Protein AF-0000000078834295 (afdb_homodimer)

Secondary structure (DSSP, 8-state):
----------GGGGTTTEEEEEGGG--HHHHHHHHHHHHT--EEEE--TT-SS-EEEEEETTEEEE--TTT-HHHHHHHHHHTT-EEEEGGGGSSSS-S--S-EEEEEEETTTEEEEPPPBSSHHHHHHHHHHHHHHTTEEEEEGGGSS--------TT----/----------GGGGTTTEEEEEGGG--HHHHHHHHHHHHT--EEEE--TT-SS-EEEEEETTEEEE--TTT-HHHHHHHHHHHT-EEEEGGGGSGGG-S--S-EEEEEEETTTEEEEPPPBSSHHHHHHHHHHHHHHTTEEEEEGGGSS--------TT----

Nearest PDB structures (foldseek):
  4pg5-assembly1_A  TM=2.494E-01  e=1.995E+00  Staphylococcus aureus M1064
  4pg7-assembly1_A  TM=2.477E-01  e=1.668E+00  Staphylococcus aureus M1064
  4pg4-assembly1_A  TM=2.475E-01  e=2.249E+00  Staphylococcus aureus M1064
  4pg5-assembly1_B  TM=1.782E-01  e=1.097E+00  Staphylococcus aureus M1064
  4pg6-assembly1_A  TM=1.779E-01  e=1.571E+00  Staphylococcus aureus

Solvent-accessible surface area (backbone atoms only — not comparable to full-atom values): 18289 Å² total; per-residue (Å²): 126,80,80,75,71,78,79,74,79,73,77,71,42,62,76,76,52,28,37,76,39,50,44,92,72,55,50,63,39,37,33,24,40,44,33,29,62,47,70,70,47,62,64,46,80,46,57,51,89,91,41,90,52,45,34,30,22,32,65,49,98,92,40,77,42,84,44,48,31,52,82,29,38,72,62,32,43,63,49,35,65,76,54,45,41,24,39,33,35,50,21,65,74,45,93,58,37,66,50,92,50,63,31,8,30,13,37,28,47,39,79,99,58,39,69,50,68,50,65,74,22,79,29,60,41,45,14,48,42,46,46,50,24,35,72,65,52,48,61,51,39,78,36,54,44,71,32,64,58,67,66,69,74,76,67,75,73,76,70,78,65,79,128,126,81,78,75,70,78,78,74,77,74,76,72,41,60,76,77,52,25,36,76,39,52,42,92,70,55,50,64,37,36,34,24,41,43,33,30,62,48,69,69,47,61,64,46,80,43,57,51,89,90,40,92,53,44,34,31,21,31,66,49,99,93,41,77,40,84,44,46,32,52,83,29,40,71,60,34,43,64,50,36,65,76,52,44,41,23,40,34,34,49,21,66,75,47,81,68,34,65,49,91,50,64,29,8,30,14,36,31,49,38,81,97,61,40,68,50,68,52,65,73,21,80,28,59,42,46,14,48,40,46,47,51,25,35,73,67,52,48,61,51,38,77,36,55,44,72,31,65,58,68,70,71,74,76,68,76,74,74,71,80,66,80,127

pLDDT: mean 83.0, std 21.08, range [31.17, 98.81]

InterPro domains:
  IPR019701 NinX, bacteriophage P22 [PF10765] (25-135)

Foldseek 3Di:
DPPPDPPQPDPPLVVVLWGKDFLLRDDDQQLQVLLCVLVVFDWDWDQDPVHLAIHTWTQDPVGTHGGTQLPDCVRLVVLCVVQVKDKDAPCCVDDPVPDDHQWMKIWGAEDPGDIDIHDTDRHRSSNSSSRSSCNPDNGMDIGRPSNVDPSPPPPPPPPPPDD/DPPPDPPQPDPPLVVVLKGKDFLLRDDFQQLQVLLCVLVVFDWDWDQDPVHLAIHTWTQDPVGTHGGTQLPDCVRLVVLCVVQVKDKDAPLCVDDPSPDDDQWIKIWGAEDPGDIDIHDTDRHRSSNSSSRSSCNPDNGMDIGRPRNVDPRPPPPPPPPPDDD

Radius of gyration: 23.43 Å; Cα contacts (8 Å, |Δi|>4): 606; chains: 2; bounding box: 82×69×64 Å

Organism: Pseudomonas fluorescens (strain SBW25) (NCBI:txid216595)

Sequence (326 aa):
MPAHAPIQPEQSQALSGFVRIYLEELDGPALDWAVAQAAGIKVQIECPQYQNLTRAYRVTSRGLSLFQPSTDWAHAGPLLREYQVALNPEAHYGAEGTENSERWIANIYYSGGEQYTTEPARNELVALCRAVVVTKFGDWVSVPVELSVAPEAAYPSTDAVMPMPAHAPIQPEQSQALSGFVRIYLEELDGPALDWAVAQAAGIKVQIECPQYQNLTRAYRVTSRGLSLFQPSTDWAHAGPLLREYQVALNPEAHYGAEGTENSERWIANIYYSGGEQYTTEPARNELVALCRAVVVTKFGDWVSVPVELSVAPEAAYPSTDAVMP

Structure (mmCIF, N/CA/C/O backbone):
data_AF-0000000078834295-model_v1
#
loop_
_entity.id
_entity.type
_entity.pdbx_description
1 polymer 'DUF2591 domain-containing protein'
#
loop_
_atom_site.group_PDB
_atom_site.id
_atom_site.type_symbol
_atom_site.label_atom_id
_atom_site.label_alt_id
_atom_site.label_comp_id
_atom_site.label_asym_id
_atom_site.label_entity_id
_atom_site.label_seq_id
_atom_site.pdbx_PDB_ins_code
_atom_site.Cartn_x
_atom_site.Cartn_y
_atom_site.Cartn_z
_atom_site.occupancy
_atom_site.B_iso_or_equiv
_atom_site.auth_seq_id
_atom_site.auth_comp_id
_atom_site.auth_asym_id
_atom_site.auth_atom_id
_atom_site.pdbx_PDB_model_num
ATOM 1 N N . MET A 1 1 ? 18.406 -25.938 11.57 1 31.8 1 MET A N 1
ATOM 2 C CA . MET A 1 1 ? 17.844 -26.984 10.719 1 31.8 1 MET A CA 1
ATOM 3 C C . MET A 1 1 ? 17.844 -26.547 9.258 1 31.8 1 MET A C 1
ATOM 5 O O . MET A 1 1 ? 17.562 -25.391 8.953 1 31.8 1 MET A O 1
ATOM 9 N N . PRO A 1 2 ? 18.578 -27.203 8.375 1 31.17 2 PRO A N 1
ATOM 10 C CA . PRO A 1 2 ? 18.688 -26.703 7.004 1 31.17 2 PRO A CA 1
ATOM 11 C C . PRO A 1 2 ? 17.328 -26.453 6.359 1 31.17 2 PRO A C 1
ATOM 13 O O . PRO A 1 2 ? 16.344 -27.125 6.68 1 31.17 2 PRO A O 1
ATOM 16 N N . ALA A 1 3 ? 17.094 -25.219 6.004 1 42.69 3 ALA A N 1
ATOM 17 C CA . ALA A 1 3 ? 15.906 -24.859 5.227 1 42.69 3 ALA A CA 1
ATOM 18 C C . ALA A 1 3 ? 15.648 -25.875 4.121 1 42.69 3 ALA A C 1
ATOM 20 O O . ALA A 1 3 ? 16.531 -26.172 3.318 1 42.69 3 ALA A O 1
ATOM 21 N N . HIS A 1 4 ? 14.852 -26.938 4.391 1 40.44 4 HIS A N 1
ATOM 22 C CA . HIS A 1 4 ? 14.508 -27.953 3.412 1 40.44 4 HIS A CA 1
ATOM 23 C C . HIS A 1 4 ? 14.211 -27.344 2.051 1 40.44 4 HIS A C 1
ATOM 25 O O . HIS A 1 4 ? 13.383 -26.438 1.943 1 40.44 4 HIS A O 1
ATOM 31 N N . ALA A 1 5 ? 15.117 -27.531 1.139 1 47.22 5 ALA A N 1
ATOM 32 C CA . ALA A 1 5 ? 14.953 -27.141 -0.26 1 47.22 5 ALA A CA 1
ATOM 33 C C . ALA A 1 5 ? 13.648 -27.688 -0.831 1 47.22 5 ALA A C 1
ATOM 35 O O . ALA A 1 5 ? 13.352 -28.875 -0.691 1 47.22 5 ALA A O 1
ATOM 36 N N . PRO A 1 6 ? 12.648 -26.844 -1.045 1 46.03 6 PRO A N 1
ATOM 37 C CA . PRO A 1 6 ? 11.406 -27.391 -1.596 1 46.03 6 PRO A CA 1
ATOM 38 C C . PRO A 1 6 ? 11.656 -28.406 -2.717 1 46.03 6 PRO A C 1
ATOM 40 O O . PRO A 1 6 ? 12.602 -28.25 -3.498 1 46.03 6 PRO A O 1
ATOM 43 N N . ILE A 1 7 ? 11.352 -29.672 -2.582 1 44 7 ILE A N 1
ATOM 44 C CA . ILE A 1 7 ? 11.383 -30.734 -3.588 1 44 7 ILE A CA 1
ATOM 45 C C . ILE A 1 7 ? 10.773 -30.219 -4.891 1 44 7 ILE A C 1
ATOM 47 O O . ILE A 1 7 ? 9.641 -29.734 -4.906 1 44 7 ILE A O 1
ATOM 51 N N . GLN A 1 8 ? 11.586 -29.797 -5.859 1 45.88 8 GLN A N 1
ATOM 52 C CA . GLN A 1 8 ? 11.148 -29.391 -7.191 1 45.88 8 GLN A CA 1
ATOM 53 C C . GLN A 1 8 ? 10.242 -30.438 -7.82 1 45.88 8 GLN A C 1
ATOM 55 O O . GLN A 1 8 ? 10.609 -31.625 -7.879 1 45.88 8 GLN A O 1
ATOM 60 N N . PRO A 1 9 ? 8.969 -30.328 -7.785 1 44.81 9 PRO A N 1
ATOM 61 C CA . PRO A 1 9 ? 8.172 -31.375 -8.43 1 44.81 9 PRO A CA 1
ATOM 62 C C . PRO A 1 9 ? 8.75 -31.828 -9.773 1 44.81 9 PRO A C 1
ATOM 64 O O . PRO A 1 9 ? 9.445 -31.047 -10.438 1 44.81 9 PRO A O 1
ATOM 67 N N . GLU A 1 10 ? 8.703 -33.125 -10.219 1 42.41 10 GLU A N 1
ATOM 68 C CA . GLU A 1 10 ? 9.117 -33.875 -11.398 1 42.41 10 GLU A CA 1
ATOM 69 C C . GLU A 1 10 ? 8.703 -33.156 -12.68 1 42.41 10 GLU A C 1
ATOM 71 O O . GLU A 1 10 ? 7.727 -32.406 -12.688 1 42.41 10 GLU A O 1
ATOM 76 N N . GLN A 1 11 ? 9.477 -33.188 -13.93 1 43.03 11 GLN A N 1
ATOM 77 C CA . GLN A 1 11 ? 9.508 -32.844 -15.352 1 43.03 11 GLN A CA 1
ATOM 78 C C . GLN A 1 11 ? 8.133 -33 -15.984 1 43.03 11 GLN A C 1
ATOM 80 O O . GLN A 1 11 ? 7.895 -32.531 -17.094 1 43.03 11 GLN A O 1
ATOM 85 N N . SER A 1 12 ? 7.316 -33.875 -15.492 1 44 12 SER A N 1
ATOM 86 C CA . SER A 1 12 ? 6.094 -34.188 -16.219 1 44 12 SER A CA 1
ATOM 87 C C . SER A 1 12 ? 5.219 -32.969 -16.422 1 44 12 SER A C 1
ATOM 89 O O . SER A 1 12 ? 4.324 -32.969 -17.266 1 44 12 SER A O 1
ATOM 91 N N . GLN A 1 13 ? 5.277 -31.953 -15.57 1 49.03 13 GLN A N 1
ATOM 92 C CA . GLN A 1 13 ? 4.391 -30.797 -15.547 1 49.03 13 GLN A CA 1
ATOM 93 C C . GLN A 1 13 ? 4.688 -29.859 -16.719 1 49.03 13 GLN A C 1
ATOM 95 O O . GLN A 1 13 ? 3.875 -28.984 -17.031 1 49.03 13 GLN A O 1
ATOM 100 N N . ALA A 1 14 ? 5.898 -29.953 -17.375 1 50.66 14 ALA A N 1
ATOM 101 C CA . ALA A 1 14 ? 6.285 -29.281 -18.609 1 50.66 14 ALA A CA 1
ATOM 102 C C . ALA A 1 14 ? 5.383 -29.703 -19.766 1 50.66 14 ALA A C 1
ATOM 104 O O . ALA A 1 14 ? 5.207 -28.953 -20.734 1 50.66 14 ALA A O 1
ATOM 105 N N . LEU A 1 15 ? 4.941 -30.891 -19.734 1 52.94 15 LEU A N 1
ATOM 106 C CA . LEU A 1 15 ? 4.191 -31.297 -20.922 1 52.94 15 LEU A CA 1
ATOM 107 C C . LEU A 1 15 ? 2.863 -30.562 -21.016 1 52.94 15 LEU A C 1
ATOM 109 O O . LEU A 1 15 ? 2.352 -30.328 -22.109 1 52.94 15 LEU A O 1
ATOM 113 N N . SER A 1 16 ? 2.186 -30.062 -19.891 1 70.81 16 SER A N 1
ATOM 114 C CA . SER A 1 16 ? 0.833 -29.516 -19.938 1 70.81 16 SER A CA 1
ATOM 115 C C . SER A 1 16 ? 0.85 -28 -20.125 1 70.81 16 SER A C 1
ATOM 117 O O . SER A 1 16 ? -0.2 -27.391 -20.312 1 70.81 16 SER A O 1
ATOM 119 N N . GLY A 1 17 ? 1.974 -27.328 -20.531 1 88.88 17 GLY A N 1
ATOM 120 C CA . GLY A 1 17 ? 2.074 -25.891 -20.703 1 88.88 17 GLY A CA 1
ATOM 121 C C . GLY A 1 17 ? 2.129 -25.125 -19.391 1 88.88 17 GLY A C 1
ATOM 122 O O . GLY A 1 17 ? 2.15 -23.891 -19.391 1 88.88 17 GLY A O 1
ATOM 123 N N . PHE A 1 18 ? 2.137 -26.031 -18.312 1 92.38 18 PHE A N 1
ATOM 124 C CA . PHE A 1 18 ? 2.178 -25.406 -17 1 92.38 18 PHE A CA 1
ATOM 125 C C . PHE A 1 18 ? 3.367 -25.938 -16.188 1 92.38 18 PHE A C 1
ATOM 127 O O . PHE A 1 18 ? 3.863 -27.031 -16.453 1 92.38 18 PHE A O 1
ATOM 134 N N . VAL A 1 19 ? 3.898 -25.078 -15.289 1 93.06 19 VAL A N 1
ATOM 135 C CA . VAL A 1 19 ? 4.941 -25.453 -14.344 1 93.06 19 VAL A CA 1
ATOM 136 C C . VAL A 1 19 ? 4.492 -25.125 -12.922 1 93.06 19 VAL A C 1
ATOM 138 O O . VAL A 1 19 ? 3.85 -24.094 -12.68 1 93.06 19 VAL A O 1
ATOM 141 N N . ARG A 1 20 ? 4.855 -25.969 -12.008 1 94.06 20 ARG A N 1
ATOM 142 C CA . ARG A 1 20 ? 4.523 -25.734 -10.602 1 94.06 20 ARG A CA 1
ATOM 143 C C . ARG A 1 20 ? 5.633 -24.953 -9.898 1 94.06 20 ARG A C 1
ATOM 145 O O . ARG A 1 20 ? 6.797 -25.359 -9.945 1 94.06 20 ARG A O 1
ATOM 152 N N . ILE A 1 21 ? 5.301 -23.891 -9.258 1 95.12 21 ILE A N 1
ATOM 153 C CA . ILE A 1 21 ? 6.25 -23.031 -8.555 1 95.12 21 ILE A CA 1
ATOM 154 C C . ILE A 1 21 ? 5.82 -22.875 -7.098 1 95.12 21 ILE A C 1
ATOM 156 O O . ILE A 1 21 ? 4.637 -22.688 -6.812 1 95.12 21 ILE A O 1
ATOM 160 N N . TYR A 1 22 ? 6.824 -23.141 -6.199 1 96.81 22 TYR A N 1
ATOM 161 C CA . TYR A 1 22 ? 6.559 -22.875 -4.793 1 96.81 22 TYR A CA 1
ATOM 162 C C . TYR A 1 22 ? 6.172 -21.406 -4.578 1 96.81 22 TYR A C 1
ATOM 164 O O . TYR A 1 22 ? 6.781 -20.516 -5.16 1 96.81 22 TYR A O 1
ATOM 172 N N . LEU A 1 23 ? 5.184 -21.188 -3.719 1 97.56 23 LEU A N 1
ATOM 173 C CA . LEU A 1 23 ? 4.613 -19.859 -3.525 1 97.56 23 LEU A CA 1
ATOM 174 C C . LEU A 1 23 ? 5.695 -18.859 -3.158 1 97.56 23 LEU A C 1
ATOM 176 O O . LEU A 1 23 ? 5.727 -17.75 -3.699 1 97.56 23 LEU A O 1
ATOM 180 N N . GLU A 1 24 ? 6.609 -19.234 -2.27 1 97.81 24 GLU A N 1
ATOM 181 C CA . GLU A 1 24 ? 7.598 -18.297 -1.744 1 97.81 24 GLU A CA 1
ATOM 182 C C . GLU A 1 24 ? 8.672 -17.984 -2.781 1 97.81 24 GLU A C 1
ATOM 184 O O . GLU A 1 24 ? 9.5 -17.094 -2.58 1 97.81 24 GLU A O 1
ATOM 189 N N . GLU A 1 25 ? 8.633 -18.672 -3.957 1 96.25 25 GLU A N 1
ATOM 190 C CA . GLU A 1 25 ? 9.562 -18.422 -5.055 1 96.25 25 GLU A CA 1
ATOM 191 C C . GLU A 1 25 ? 8.875 -17.703 -6.207 1 96.25 25 GLU A C 1
ATOM 193 O O . GLU A 1 25 ? 9.523 -17.266 -7.156 1 96.25 25 GLU A O 1
ATOM 198 N N . LEU A 1 26 ? 7.629 -17.625 -6.094 1 96.38 26 LEU A N 1
ATOM 199 C CA . LEU A 1 26 ? 6.832 -17 -7.145 1 96.38 26 LEU A CA 1
ATOM 200 C C . LEU A 1 26 ? 7.141 -15.516 -7.246 1 96.38 26 LEU A C 1
ATOM 202 O O . LEU A 1 26 ? 7.188 -14.812 -6.23 1 96.38 26 LEU A O 1
ATOM 206 N N . ASP A 1 27 ? 7.363 -14.953 -8.477 1 96.62 27 ASP A N 1
ATOM 207 C CA . ASP A 1 27 ? 7.734 -13.562 -8.711 1 96.62 27 ASP A CA 1
ATOM 208 C C . ASP A 1 27 ? 7.387 -13.133 -10.133 1 96.62 27 ASP A C 1
ATOM 210 O O . ASP A 1 27 ? 6.988 -13.961 -10.953 1 96.62 27 ASP A O 1
ATOM 214 N N . GLY A 1 28 ? 7.406 -11.859 -10.375 1 95.38 28 GLY A N 1
ATOM 215 C CA . GLY A 1 28 ? 7.305 -11.328 -11.727 1 95.38 28 GLY A CA 1
ATOM 216 C C . GLY A 1 28 ? 5.988 -11.664 -12.398 1 95.38 28 GLY A C 1
ATOM 217 O O . GLY A 1 28 ? 4.938 -11.664 -11.758 1 95.38 28 GLY A O 1
ATOM 218 N N . PRO A 1 29 ? 6.102 -11.93 -13.695 1 95.88 29 PRO A N 1
ATOM 219 C CA . PRO A 1 29 ? 4.887 -12.18 -14.477 1 95.88 29 PRO A CA 1
ATOM 220 C C . PRO A 1 29 ? 4.09 -13.375 -13.961 1 95.88 29 PRO A C 1
ATOM 222 O O . PRO A 1 29 ? 2.859 -13.367 -14 1 95.88 29 PRO A O 1
ATOM 225 N N . ALA A 1 30 ? 4.836 -14.375 -13.484 1 96.69 30 ALA A N 1
ATOM 226 C CA . ALA A 1 30 ? 4.164 -15.547 -12.938 1 96.69 30 ALA A CA 1
ATOM 227 C C . ALA A 1 30 ? 3.336 -15.18 -11.703 1 96.69 30 ALA A C 1
ATOM 229 O O . ALA A 1 30 ? 2.189 -15.609 -11.57 1 96.69 30 ALA A O 1
ATOM 230 N N . LEU A 1 31 ? 3.922 -14.359 -10.883 1 97.94 31 LEU A N 1
ATOM 231 C CA . LEU A 1 31 ? 3.229 -13.891 -9.695 1 97.94 31 LEU A CA 1
ATOM 232 C C . LEU A 1 31 ? 2.037 -13.016 -10.062 1 97.94 31 LEU A C 1
ATOM 234 O O . LEU A 1 31 ? 0.947 -13.172 -9.508 1 97.94 31 LEU A O 1
ATOM 238 N N . ASP A 1 32 ? 2.229 -12.133 -10.977 1 98.19 32 ASP A N 1
ATOM 239 C CA . ASP A 1 32 ? 1.162 -11.234 -11.43 1 98.19 32 ASP A CA 1
ATOM 240 C C . ASP A 1 32 ? -0.035 -12.031 -11.945 1 98.19 32 ASP A C 1
ATOM 242 O O . ASP A 1 32 ? -1.181 -11.727 -11.609 1 98.19 32 ASP A O 1
ATOM 246 N N . TRP A 1 33 ? 0.269 -13.023 -12.695 1 97.81 33 TRP A N 1
ATOM 247 C CA . TRP A 1 33 ? -0.78 -13.891 -13.227 1 97.81 33 TRP A CA 1
ATOM 248 C C . TRP A 1 33 ? -1.504 -14.625 -12.102 1 97.81 33 TRP A C 1
ATOM 250 O O . TRP A 1 33 ? -2.734 -14.695 -12.094 1 97.81 33 TRP A O 1
ATOM 260 N N . ALA A 1 34 ? -0.747 -15.164 -11.219 1 98.25 34 ALA A N 1
ATOM 261 C CA . ALA A 1 34 ? -1.335 -15.914 -10.109 1 98.25 34 ALA A CA 1
ATOM 262 C C . ALA A 1 34 ? -2.242 -15.023 -9.266 1 98.25 34 ALA A C 1
ATOM 264 O O . ALA A 1 34 ? -3.287 -15.469 -8.789 1 98.25 34 ALA A O 1
ATOM 265 N N . VAL A 1 35 ? -1.851 -13.789 -9.039 1 98.75 35 VAL A N 1
ATOM 266 C CA . VAL A 1 35 ? -2.678 -12.836 -8.305 1 98.75 35 VAL A CA 1
ATOM 267 C C . VAL A 1 35 ? -4.008 -12.633 -9.031 1 98.75 35 VAL A C 1
ATOM 269 O O . VAL A 1 35 ? -5.066 -12.609 -8.406 1 98.75 35 VAL A O 1
ATOM 272 N N . ALA A 1 36 ? -3.971 -12.4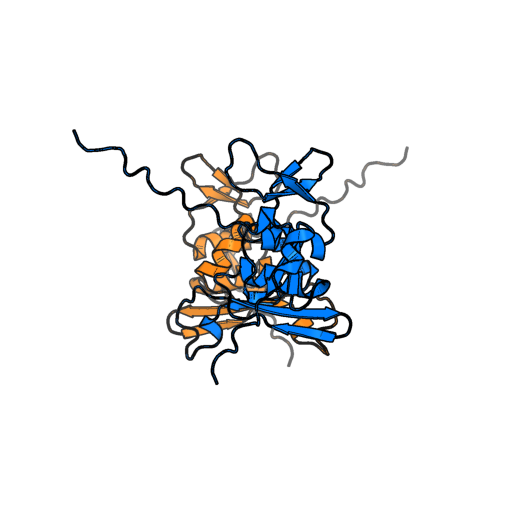53 -10.336 1 98.62 36 ALA A N 1
ATOM 273 C CA . ALA A 1 36 ? -5.191 -12.273 -11.117 1 98.62 36 ALA A CA 1
ATOM 274 C C . ALA A 1 36 ? -6.133 -13.461 -10.938 1 98.62 36 ALA A C 1
ATOM 276 O O . ALA A 1 36 ? -7.34 -13.289 -10.758 1 98.62 36 ALA A O 1
ATOM 277 N N . GLN A 1 37 ? -5.539 -14.688 -10.961 1 98.19 37 GLN A N 1
ATOM 278 C CA . GLN A 1 37 ? -6.344 -15.891 -10.758 1 98.19 37 GLN A CA 1
ATOM 279 C C . GLN A 1 37 ? -6.98 -15.898 -9.375 1 98.19 37 GLN A C 1
ATOM 281 O O . GLN A 1 37 ? -8.164 -16.219 -9.227 1 98.19 37 GLN A O 1
ATOM 286 N N . ALA A 1 38 ? -6.184 -15.531 -8.43 1 97.75 38 ALA A N 1
ATOM 287 C CA . ALA A 1 38 ? -6.684 -15.531 -7.055 1 97.75 38 ALA A CA 1
ATOM 288 C C . ALA A 1 38 ? -7.781 -14.492 -6.867 1 97.75 38 ALA A C 1
ATOM 290 O O . ALA A 1 38 ? -8.766 -14.734 -6.16 1 97.75 38 ALA A O 1
ATOM 291 N N . ALA A 1 39 ? -7.629 -13.344 -7.504 1 97.5 39 ALA A N 1
ATOM 292 C CA . ALA A 1 39 ? -8.547 -12.219 -7.32 1 97.5 39 ALA A CA 1
ATOM 293 C C . ALA A 1 39 ? -9.734 -12.312 -8.273 1 97.5 39 ALA A C 1
ATOM 295 O O . ALA A 1 39 ? -10.633 -11.477 -8.242 1 97.5 39 ALA A O 1
ATOM 296 N N . GLY A 1 40 ? -9.766 -13.25 -9.172 1 97.31 40 GLY A N 1
ATOM 297 C CA . GLY A 1 40 ? -10.852 -13.422 -10.117 1 97.31 40 GLY A CA 1
ATOM 298 C C . GLY A 1 40 ? -10.828 -12.398 -11.242 1 97.31 40 GLY A C 1
ATOM 299 O O . GLY A 1 40 ? -11.875 -12.031 -11.773 1 97.31 40 GLY A O 1
ATOM 300 N N . ILE A 1 41 ? -9.68 -11.891 -11.469 1 97.31 41 ILE A N 1
ATOM 301 C CA . ILE A 1 41 ? -9.508 -10.93 -12.555 1 97.31 41 ILE A CA 1
ATOM 302 C C . ILE A 1 41 ? -9.219 -11.664 -13.859 1 97.31 41 ILE A C 1
ATOM 304 O O . ILE A 1 41 ? -8.312 -12.5 -13.922 1 97.31 41 ILE A O 1
ATOM 308 N N . LYS A 1 42 ? -10.008 -11.383 -14.914 1 97.06 42 LYS A N 1
ATOM 309 C CA . LYS A 1 42 ? -9.789 -12.008 -16.219 1 97.06 42 LYS A CA 1
ATOM 310 C C . LYS A 1 42 ? -8.562 -11.422 -16.906 1 97.06 42 LYS A C 1
ATOM 312 O O . LYS A 1 42 ? -8.484 -10.219 -17.141 1 97.06 42 LYS A O 1
ATOM 317 N N . VAL A 1 43 ? -7.602 -12.305 -1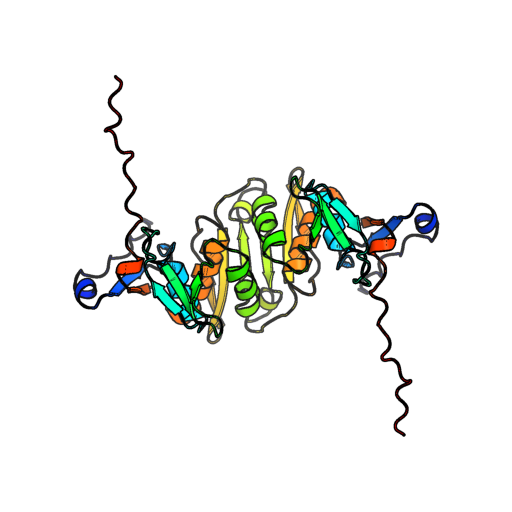7.203 1 97.44 43 VAL A N 1
ATOM 318 C CA . VAL A 1 43 ? -6.387 -11.828 -17.859 1 97.44 43 VAL A CA 1
ATOM 319 C C . VAL A 1 43 ? -6.094 -12.688 -19.078 1 97.44 43 VAL A C 1
ATOM 321 O O . VAL A 1 43 ? -6.539 -13.836 -19.172 1 97.44 43 VAL A O 1
ATOM 324 N N . GLN A 1 44 ? -5.355 -12.109 -20.094 1 96.62 44 GLN A N 1
ATOM 325 C CA . GLN A 1 44 ? -4.762 -12.789 -21.234 1 96.62 44 GLN A CA 1
ATOM 326 C C . GLN A 1 44 ? -3.236 -12.703 -21.203 1 96.62 44 GLN A C 1
ATOM 328 O O . GLN A 1 44 ? -2.678 -11.688 -20.781 1 96.62 44 GLN A O 1
ATOM 333 N N . ILE A 1 45 ? -2.625 -13.766 -21.547 1 94.44 45 ILE A N 1
ATOM 334 C CA . ILE A 1 45 ? -1.167 -13.797 -21.594 1 94.44 45 ILE A CA 1
ATOM 335 C C . ILE A 1 45 ? -0.687 -13.344 -22.969 1 94.44 45 ILE A C 1
ATOM 337 O O . ILE A 1 45 ? -1.069 -13.922 -23.984 1 94.44 45 ILE A O 1
ATOM 341 N N . GLU A 1 46 ? 0.053 -12.266 -22.969 1 90.5 46 GLU A N 1
ATOM 342 C CA . GLU A 1 46 ? 0.548 -11.711 -24.219 1 90.5 46 GLU A CA 1
ATOM 343 C C . GLU A 1 46 ? 2.039 -11.398 -24.141 1 90.5 46 GLU A C 1
ATOM 345 O O . GLU A 1 46 ? 2.562 -11.141 -23.047 1 90.5 46 GLU A O 1
ATOM 350 N N . CYS A 1 47 ? 2.729 -11.594 -25.156 1 86.44 47 CYS A N 1
ATOM 351 C CA . CYS A 1 47 ? 4.098 -11.125 -25.344 1 86.44 47 CYS A CA 1
ATOM 352 C C . CYS A 1 47 ? 4.172 -10.031 -26.406 1 86.44 47 CYS A C 1
ATOM 354 O O . CYS A 1 47 ? 4.285 -10.336 -27.594 1 86.44 47 CYS A O 1
ATOM 356 N N . PRO A 1 48 ? 4.027 -8.844 -25.875 1 73.69 48 PRO A N 1
ATOM 357 C CA . PRO A 1 48 ? 4.039 -7.809 -26.906 1 73.69 48 PRO A CA 1
ATOM 358 C C . PRO A 1 48 ? 5.328 -7.812 -27.734 1 73.69 48 PRO A C 1
ATOM 360 O O . PRO A 1 48 ? 6.383 -8.211 -27.219 1 73.69 48 PRO A O 1
ATOM 363 N N . GLN A 1 49 ? 5.199 -7.609 -29.047 1 66.31 49 GLN A N 1
ATOM 364 C CA . GLN A 1 49 ? 6.258 -7.664 -30.047 1 66.31 49 GLN A CA 1
ATOM 365 C C . GLN A 1 49 ? 7.48 -6.867 -29.594 1 66.31 49 GLN A C 1
ATOM 367 O O . GLN A 1 49 ? 8.617 -7.305 -29.797 1 66.31 49 GLN A O 1
ATOM 372 N N . TYR A 1 50 ? 7.195 -5.789 -28.953 1 68.5 50 TYR A N 1
ATOM 373 C CA . TYR A 1 50 ? 8.344 -4.941 -28.656 1 68.5 50 TYR A CA 1
ATOM 374 C C . TYR A 1 50 ? 8.852 -5.199 -27.25 1 68.5 50 TYR A C 1
ATOM 376 O O . TYR A 1 50 ? 9.875 -4.641 -26.828 1 68.5 50 TYR A O 1
ATOM 384 N N . GLN A 1 51 ? 8.062 -6.117 -26.672 1 65 51 GLN A N 1
ATOM 385 C CA . GLN A 1 51 ? 8.516 -6.449 -25.328 1 65 51 GLN A CA 1
ATOM 386 C C . GLN A 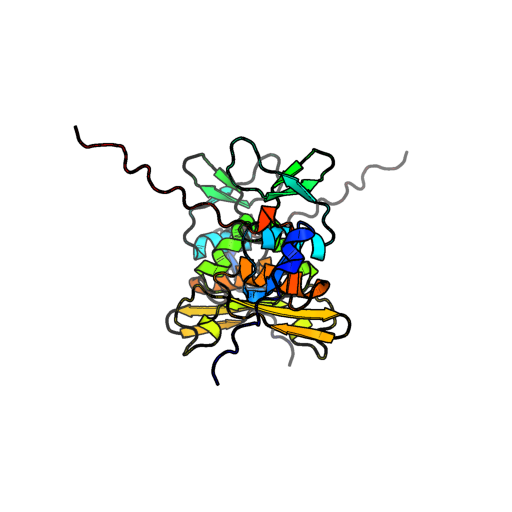1 51 ? 8.992 -7.898 -25.25 1 65 51 GLN A C 1
ATOM 388 O O . GLN A 1 51 ? 8.5 -8.758 -26 1 65 51 GLN A O 1
ATOM 393 N N . ASN A 1 52 ? 10.109 -8.195 -24.828 1 72.25 52 ASN A N 1
ATOM 394 C CA . ASN A 1 52 ? 10.727 -9.516 -24.75 1 72.25 52 ASN A CA 1
ATOM 395 C C . ASN A 1 52 ? 10.266 -10.273 -23.5 1 72.25 52 ASN A C 1
ATOM 397 O O . ASN A 1 52 ? 10.922 -11.227 -23.078 1 72.25 52 ASN A O 1
ATOM 401 N N . LEU A 1 53 ? 9.117 -9.688 -22.906 1 83.75 53 LEU A N 1
ATOM 402 C CA . LEU A 1 53 ? 8.688 -10.406 -21.703 1 83.75 53 LEU A CA 1
ATOM 403 C C . LEU A 1 53 ? 7.191 -10.703 -21.75 1 83.75 53 LEU A C 1
ATOM 405 O O . LEU A 1 53 ? 6.387 -9.812 -22.047 1 83.75 53 LEU A O 1
ATOM 409 N N . THR A 1 54 ? 6.844 -12.008 -21.734 1 91.38 54 THR A N 1
ATOM 410 C CA . THR A 1 54 ? 5.449 -12.422 -21.641 1 91.38 54 THR A CA 1
ATOM 411 C C . THR A 1 54 ? 4.84 -12 -20.312 1 91.38 54 THR A C 1
ATOM 413 O O . THR A 1 54 ? 5.457 -12.172 -19.266 1 91.38 54 THR A O 1
ATOM 416 N N . ARG A 1 55 ? 3.703 -11.367 -20.391 1 94.44 55 ARG A N 1
ATOM 417 C CA . ARG A 1 55 ? 3.068 -10.852 -19.172 1 94.44 55 ARG A CA 1
ATOM 418 C C . ARG A 1 55 ? 1.563 -11.094 -19.203 1 94.44 55 ARG A C 1
ATOM 420 O O . ARG A 1 55 ? 1.015 -11.516 -20.219 1 94.44 55 ARG A O 1
ATOM 427 N N . ALA A 1 56 ? 0.96 -10.914 -18.047 1 95.75 56 ALA A N 1
ATOM 428 C CA . ALA A 1 56 ? -0.494 -10.984 -17.922 1 95.75 56 ALA A CA 1
ATOM 429 C C . ALA A 1 56 ? -1.133 -9.625 -18.203 1 95.75 56 ALA A C 1
ATOM 431 O O . ALA A 1 56 ? -0.699 -8.602 -17.656 1 95.75 56 ALA A O 1
ATOM 432 N N . TYR A 1 57 ? -2.148 -9.609 -19.062 1 96.19 57 TYR A N 1
ATOM 433 C CA . TYR A 1 57 ? -2.902 -8.406 -19.391 1 96.19 57 TYR A CA 1
ATOM 434 C C . TYR A 1 57 ? -4.359 -8.547 -18.984 1 96.19 57 TYR A C 1
ATOM 436 O O . TYR A 1 57 ? -5.023 -9.523 -19.344 1 96.19 57 TYR A O 1
ATOM 444 N N . ARG A 1 58 ? -4.812 -7.586 -18.25 1 97.25 58 ARG A N 1
ATOM 445 C CA . ARG A 1 58 ? -6.215 -7.559 -17.844 1 97.25 58 ARG A CA 1
ATOM 446 C C . ARG A 1 58 ? -7.121 -7.277 -19.031 1 97.25 58 ARG A C 1
ATOM 448 O O . ARG A 1 58 ? -6.82 -6.414 -19.859 1 97.25 58 ARG A O 1
ATOM 455 N N . VAL A 1 59 ? -8.219 -7.984 -19.062 1 96.38 59 VAL A N 1
ATOM 456 C CA . VAL A 1 59 ? -9.211 -7.785 -20.125 1 96.38 59 VAL A CA 1
ATOM 457 C C . VAL A 1 59 ? -10.281 -6.797 -19.641 1 96.38 59 VAL A C 1
ATOM 459 O O . VAL A 1 59 ? -10.992 -7.062 -18.672 1 96.38 59 VAL A O 1
ATOM 462 N N . THR A 1 60 ? -10.328 -5.676 -20.281 1 94.06 60 THR A N 1
ATOM 463 C CA . THR A 1 60 ? -11.344 -4.676 -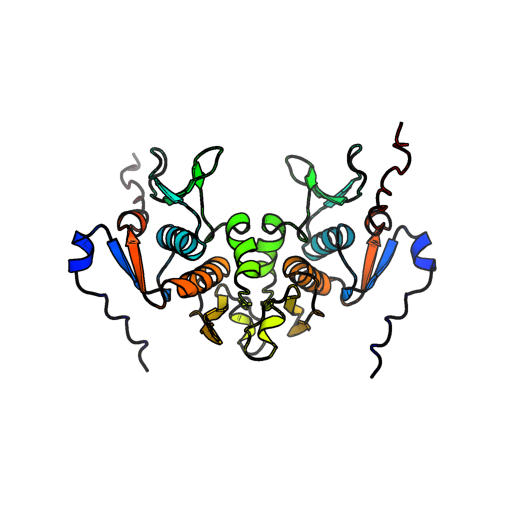19.953 1 94.06 60 THR A CA 1
ATOM 464 C C . THR A 1 60 ? -12.211 -4.355 -21.156 1 94.06 60 THR A C 1
ATOM 466 O O . THR A 1 60 ? -11.945 -4.844 -22.266 1 94.06 60 THR A O 1
ATOM 469 N N . SER A 1 61 ? -13.273 -3.572 -20.922 1 93.81 61 SER A N 1
ATOM 470 C CA . SER A 1 61 ? -14.133 -3.141 -22.031 1 93.81 61 SER A CA 1
ATOM 471 C C . SER A 1 61 ? -13.367 -2.266 -23.016 1 93.81 61 SER A C 1
ATOM 473 O O . SER A 1 61 ? -13.727 -2.188 -24.188 1 93.81 61 SER A O 1
ATOM 475 N N . ARG A 1 62 ? -12.352 -1.596 -22.562 1 94 62 ARG A N 1
ATOM 476 C CA . ARG A 1 62 ? -11.555 -0.694 -23.391 1 94 62 ARG A CA 1
ATOM 477 C C . ARG A 1 62 ? -10.383 -1.43 -24.031 1 94 62 ARG A C 1
ATOM 479 O O . ARG A 1 62 ? -9.602 -0.833 -24.781 1 94 62 ARG A O 1
ATOM 486 N N . GLY A 1 63 ? -10.258 -2.738 -23.766 1 94.31 63 GLY A N 1
ATOM 487 C CA . GLY A 1 63 ? -9.156 -3.516 -24.312 1 94.31 63 GLY A CA 1
ATOM 488 C C . GLY A 1 63 ? -8.281 -4.145 -23.25 1 94.31 63 GLY A C 1
ATOM 489 O O . GLY A 1 63 ? -8.742 -4.426 -22.141 1 94.31 63 GLY A O 1
ATOM 490 N N . LEU A 1 64 ? -6.992 -4.449 -23.734 1 93.62 64 LEU A N 1
ATOM 491 C CA . LEU A 1 64 ? -6.047 -5.105 -22.828 1 93.62 64 LEU A CA 1
ATOM 492 C C . LEU A 1 64 ? -5.176 -4.078 -22.125 1 93.62 64 LEU A C 1
ATOM 494 O O . LEU A 1 64 ? -4.75 -3.092 -22.734 1 93.62 64 LEU A O 1
ATOM 498 N N . SER A 1 65 ? -5.012 -4.238 -20.844 1 94.81 65 SER A N 1
ATOM 499 C CA . SER A 1 65 ? -4.109 -3.398 -20.062 1 94.81 65 SER A CA 1
ATOM 500 C C . SER A 1 65 ? -3.191 -4.242 -19.188 1 94.81 65 SER A C 1
ATOM 502 O O . SER A 1 65 ? -3.615 -5.262 -18.641 1 94.81 65 SER A O 1
ATOM 504 N N . LEU A 1 66 ? -1.949 -3.822 -19.078 1 94 66 LEU A N 1
ATOM 505 C CA . LEU A 1 66 ? -0.964 -4.547 -18.281 1 94 66 LEU A CA 1
ATOM 506 C C . LEU A 1 66 ? -1.425 -4.68 -16.828 1 94 66 LEU A C 1
ATOM 508 O O . LEU A 1 66 ? -1.961 -3.729 -16.25 1 94 66 LEU A O 1
ATOM 512 N N . PHE A 1 67 ? -1.36 -5.867 -16.312 1 96.31 67 PHE A N 1
ATOM 513 C CA . PHE A 1 67 ? -1.646 -6.137 -14.914 1 96.31 67 PHE A CA 1
ATOM 514 C C . PHE A 1 67 ? -0.387 -6.586 -14.18 1 96.31 67 PHE A C 1
ATOM 516 O O . PHE A 1 67 ? 0.094 -7.703 -14.391 1 96.31 67 PHE A O 1
ATOM 523 N N . GLN A 1 68 ? 0.121 -5.684 -13.344 1 97.56 68 GLN A N 1
ATOM 524 C CA . GLN A 1 68 ? 1.401 -5.953 -12.703 1 97.56 68 GLN A CA 1
ATOM 525 C C . GLN A 1 68 ? 1.372 -5.547 -11.227 1 97.56 68 GLN A C 1
ATOM 527 O O . GLN A 1 68 ? 2.094 -4.637 -10.812 1 97.56 68 GLN A O 1
ATOM 532 N N . PRO A 1 69 ? 0.67 -6.297 -10.406 1 98.12 69 PRO A N 1
ATOM 533 C CA . PRO A 1 69 ? 0.57 -5.957 -8.984 1 98.12 69 PRO A CA 1
ATOM 534 C C . PRO A 1 69 ? 1.894 -6.133 -8.242 1 98.12 69 PRO A C 1
ATOM 536 O O . PRO A 1 69 ? 2.119 -5.488 -7.215 1 98.12 69 PRO A O 1
ATOM 539 N N . SER A 1 70 ? 2.785 -6.914 -8.758 1 97.81 70 SER A N 1
ATOM 540 C CA . SER A 1 70 ? 4.043 -7.16 -8.055 1 97.81 70 SER A CA 1
ATOM 541 C C . SER A 1 70 ? 4.977 -5.961 -8.156 1 97.81 70 SER A C 1
ATOM 543 O O . SER A 1 70 ? 5.973 -5.875 -7.434 1 97.81 70 SER A O 1
ATOM 545 N N . THR A 1 71 ? 4.699 -4.957 -9.086 1 96.94 71 THR A N 1
ATOM 546 C CA . THR A 1 71 ? 5.582 -3.811 -9.258 1 96.94 71 THR A CA 1
ATOM 547 C C . THR A 1 71 ? 4.785 -2.512 -9.289 1 96.94 71 THR A C 1
ATOM 549 O O . THR A 1 71 ? 5.355 -1.429 -9.438 1 96.94 71 THR A O 1
ATOM 552 N N . ASP A 1 72 ? 3.51 -2.629 -9.172 1 97.12 72 ASP A N 1
ATOM 553 C CA . ASP A 1 72 ? 2.67 -1.441 -9.305 1 97.12 72 ASP A CA 1
ATOM 554 C C . ASP A 1 72 ? 1.65 -1.363 -8.172 1 97.12 72 ASP A C 1
ATOM 556 O O . ASP A 1 72 ? 0.708 -2.156 -8.117 1 97.12 72 ASP A O 1
ATOM 560 N N . TRP A 1 73 ? 1.724 -0.313 -7.391 1 96.5 73 TRP A N 1
ATOM 561 C CA . TRP A 1 73 ? 0.834 -0.126 -6.25 1 96.5 73 TRP A CA 1
ATOM 562 C C . TRP A 1 73 ? -0.596 0.134 -6.711 1 96.5 73 TRP A C 1
ATOM 564 O O . TRP A 1 73 ? -1.552 -0.224 -6.02 1 96.5 73 TRP A O 1
ATOM 574 N N . ALA A 1 74 ? -0.738 0.757 -7.828 1 95.75 74 ALA A N 1
ATOM 575 C CA . ALA A 1 74 ? -2.09 1.02 -8.312 1 95.75 74 ALA A CA 1
ATOM 576 C C . ALA A 1 74 ? -2.863 -0.281 -8.516 1 95.75 74 ALA A C 1
ATOM 578 O O . ALA A 1 74 ? -4.09 -0.309 -8.391 1 95.75 74 ALA A O 1
ATOM 579 N N . HIS A 1 75 ? -2.129 -1.363 -8.805 1 96.69 75 HIS A N 1
ATOM 580 C CA . HIS A 1 75 ? -2.762 -2.658 -9.031 1 96.69 75 HIS A CA 1
ATOM 581 C C . HIS A 1 75 ? -2.854 -3.459 -7.738 1 96.69 75 HIS A C 1
ATOM 583 O O . HIS A 1 75 ? -3.844 -4.156 -7.504 1 96.69 75 HIS A O 1
ATOM 589 N N . ALA A 1 76 ? -1.831 -3.352 -6.926 1 97.75 76 ALA A N 1
ATOM 590 C CA . ALA A 1 76 ? -1.738 -4.199 -5.742 1 97.75 76 ALA A CA 1
ATOM 591 C C . ALA A 1 76 ? -2.453 -3.562 -4.551 1 97.75 76 ALA A C 1
ATOM 593 O O . ALA A 1 76 ? -2.959 -4.266 -3.676 1 97.75 76 ALA A O 1
ATOM 594 N N . GLY A 1 77 ? -2.475 -2.236 -4.535 1 96.38 77 GLY A N 1
ATOM 595 C CA . GLY A 1 77 ? -2.992 -1.491 -3.398 1 96.38 77 GLY A CA 1
ATOM 596 C C . GLY A 1 77 ? -4.379 -1.936 -2.975 1 96.38 77 GLY A C 1
ATOM 597 O O . GLY A 1 77 ? -4.586 -2.332 -1.826 1 96.38 77 GLY A O 1
ATOM 598 N N . PRO A 1 78 ? -5.328 -1.896 -3.869 1 95.88 78 PRO A N 1
ATOM 599 C CA . PRO A 1 78 ? -6.707 -2.271 -3.537 1 95.88 78 PRO A CA 1
ATOM 600 C C . PRO A 1 78 ? -6.812 -3.688 -2.977 1 95.88 78 PRO A C 1
ATOM 602 O O . PRO A 1 78 ? -7.723 -3.979 -2.197 1 95.88 78 PRO A O 1
ATOM 605 N N . LEU A 1 79 ? -5.902 -4.551 -3.355 1 97 79 LEU A N 1
ATOM 606 C CA . LEU A 1 79 ? -5.961 -5.934 -2.9 1 97 79 LEU A CA 1
ATOM 607 C C . LEU A 1 79 ? -5.637 -6.031 -1.414 1 97 79 LEU A C 1
ATOM 609 O O . LEU A 1 79 ? -6.07 -6.969 -0.739 1 97 79 LEU A O 1
ATOM 613 N N . LEU A 1 80 ? -4.84 -5.078 -0.927 1 96.56 80 LEU A N 1
ATOM 614 C CA . LEU A 1 80 ? -4.48 -5.043 0.487 1 96.56 80 LEU A CA 1
ATOM 615 C C . LEU A 1 80 ? -5.727 -4.977 1.362 1 96.56 80 LEU A C 1
ATOM 617 O O . LEU A 1 80 ? -5.879 -5.773 2.291 1 96.56 80 LEU A O 1
ATOM 621 N N . ARG A 1 81 ? -6.598 -4.082 1.037 1 93.88 81 ARG A N 1
ATOM 622 C CA . ARG A 1 81 ? -7.84 -3.924 1.788 1 93.88 81 ARG A CA 1
ATOM 623 C C . ARG A 1 81 ? -8.797 -5.082 1.521 1 93.88 81 ARG A C 1
ATOM 625 O O . ARG A 1 81 ? -9.383 -5.637 2.453 1 93.88 81 ARG A O 1
ATOM 632 N N . GLU A 1 82 ? -8.977 -5.418 0.254 1 94.19 82 GLU A N 1
ATOM 633 C CA . GLU A 1 82 ? -9.938 -6.441 -0.142 1 94.19 82 GLU A CA 1
ATOM 634 C C . GLU A 1 82 ? -9.672 -7.762 0.573 1 94.19 82 GLU A C 1
ATOM 636 O O . GLU A 1 82 ? -10.609 -8.438 1.009 1 94.19 82 GLU A O 1
ATOM 641 N N . TYR A 1 83 ? -8.391 -8.109 0.74 1 94.5 83 TYR A N 1
ATOM 642 C CA . TYR A 1 83 ? -8.031 -9.406 1.307 1 94.5 83 TYR A CA 1
ATOM 643 C C . TYR A 1 83 ? -7.574 -9.258 2.754 1 94.5 83 TYR A C 1
ATOM 645 O O . TYR A 1 83 ? -7.207 -10.242 3.396 1 94.5 83 TYR A O 1
ATOM 653 N N . GLN A 1 84 ? -7.547 -7.969 3.234 1 94.44 84 GLN A N 1
ATOM 654 C CA . GLN A 1 84 ? -7.172 -7.676 4.613 1 94.44 84 GLN A CA 1
ATOM 655 C C . GLN A 1 84 ? -5.766 -8.188 4.922 1 94.44 84 GLN A C 1
ATOM 657 O O . GLN A 1 84 ? -5.559 -8.883 5.914 1 94.44 84 GLN A O 1
ATOM 662 N N . VAL A 1 85 ? -4.879 -7.844 4.062 1 96.25 85 VAL A N 1
ATOM 663 C CA . VAL A 1 85 ? -3.498 -8.297 4.223 1 96.25 85 VAL A CA 1
ATOM 664 C C . VAL A 1 85 ? -2.744 -7.34 5.145 1 96.25 85 VAL A C 1
ATOM 666 O O . VAL A 1 85 ? -2.789 -6.121 4.961 1 96.25 85 VAL A O 1
ATOM 669 N N . ALA A 1 86 ? -2.131 -7.891 6.18 1 96.88 86 ALA A N 1
ATOM 670 C CA . ALA A 1 86 ? -1.195 -7.117 6.992 1 96.88 86 ALA A CA 1
ATOM 671 C C . ALA A 1 86 ? 0.198 -7.113 6.371 1 96.88 86 ALA A C 1
ATOM 673 O O . ALA A 1 86 ? 0.688 -8.148 5.922 1 96.88 86 ALA A O 1
ATOM 674 N N . LEU A 1 87 ? 0.835 -5.969 6.281 1 97.62 87 LEU A N 1
ATOM 675 C CA . LEU A 1 87 ? 2.168 -5.816 5.707 1 97.62 87 LEU A CA 1
ATOM 676 C C . LEU A 1 87 ? 3.137 -5.234 6.73 1 97.62 87 LEU A C 1
ATOM 678 O O . LEU A 1 87 ? 2.859 -4.195 7.332 1 97.62 87 LEU A O 1
ATOM 682 N N . ASN A 1 88 ? 4.293 -5.918 6.902 1 96.81 88 ASN A N 1
ATOM 683 C CA . ASN A 1 88 ? 5.289 -5.488 7.875 1 96.81 88 ASN A CA 1
ATOM 684 C C . ASN A 1 88 ? 6.699 -5.551 7.301 1 96.81 88 ASN A C 1
ATOM 686 O O . ASN A 1 88 ? 7.086 -6.559 6.703 1 96.81 88 ASN A O 1
ATOM 690 N N . PRO A 1 89 ? 7.426 -4.43 7.473 1 95.81 89 PRO A N 1
ATOM 691 C CA . PRO A 1 89 ? 8.852 -4.578 7.168 1 95.81 89 PRO A CA 1
ATOM 692 C C . PRO A 1 89 ? 9.562 -5.527 8.125 1 95.81 89 PRO A C 1
ATOM 694 O O . PRO A 1 89 ? 9.258 -5.551 9.32 1 95.81 89 PRO A O 1
ATOM 697 N N . GLU A 1 90 ? 10.469 -6.297 7.598 1 93.25 90 GLU A N 1
ATOM 698 C CA . GLU A 1 90 ? 11.227 -7.23 8.43 1 93.25 90 GLU A CA 1
ATOM 699 C C . GLU A 1 90 ? 11.945 -6.504 9.562 1 93.25 90 GLU A C 1
ATOM 701 O O . GLU A 1 90 ? 12.133 -7.062 10.641 1 93.25 90 GLU A O 1
ATOM 706 N N . ALA A 1 91 ? 12.266 -5.266 9.32 1 88.88 91 ALA A N 1
ATOM 707 C CA . ALA A 1 91 ? 12.961 -4.434 10.297 1 88.88 91 ALA A CA 1
ATOM 708 C C . ALA A 1 91 ? 12.188 -4.367 11.609 1 88.88 91 ALA A C 1
ATOM 710 O O . ALA A 1 91 ? 12.789 -4.207 12.68 1 88.88 91 ALA A O 1
ATOM 711 N N . HIS A 1 92 ? 10.875 -4.445 11.5 1 90.44 92 HIS A N 1
ATOM 712 C CA . HIS A 1 92 ? 10.055 -4.305 12.695 1 90.44 92 HIS A CA 1
ATOM 713 C C . HIS A 1 92 ? 10.219 -5.508 13.617 1 90.44 92 HIS A C 1
ATOM 715 O O . HIS A 1 92 ? 9.828 -5.457 14.789 1 90.44 92 HIS A O 1
ATOM 721 N N . TYR A 1 93 ? 10.703 -6.562 13.172 1 84.44 93 TYR A N 1
ATOM 722 C CA . TYR A 1 93 ? 10.867 -7.77 13.977 1 84.44 93 TYR A CA 1
ATOM 723 C C . TYR A 1 93 ? 12.266 -7.832 14.578 1 84.44 93 TYR A C 1
ATOM 725 O O . TYR A 1 93 ? 12.57 -8.734 15.359 1 84.44 93 TYR A O 1
ATOM 733 N N . GLY A 1 94 ? 13.164 -6.969 14.219 1 76.25 94 GLY A N 1
ATOM 734 C CA . GLY A 1 94 ? 14.5 -6.922 14.797 1 76.25 94 GLY A CA 1
ATOM 735 C C . GLY A 1 94 ? 14.562 -6.094 16.062 1 76.25 94 GLY A C 1
ATOM 736 O O . GLY A 1 94 ? 13.539 -5.66 16.594 1 76.25 94 GLY A O 1
ATOM 737 N N . ALA A 1 95 ? 15.648 -6.117 16.734 1 63.34 95 ALA A N 1
ATOM 738 C CA . ALA A 1 95 ? 15.844 -5.504 18.047 1 63.34 95 ALA A CA 1
ATOM 739 C C . ALA A 1 95 ? 15.32 -4.074 18.062 1 63.34 95 ALA A C 1
ATOM 741 O O . ALA A 1 95 ? 14.625 -3.674 19 1 63.34 95 ALA A O 1
ATOM 742 N N . GLU A 1 96 ? 15.805 -3.184 17.25 1 58.41 96 GLU A N 1
ATOM 743 C CA . GLU A 1 96 ? 15.375 -1.807 17.469 1 58.41 96 GLU A CA 1
ATOM 744 C C . GLU A 1 96 ? 14.562 -1.283 16.281 1 58.41 96 GLU A C 1
ATOM 746 O O . GLU A 1 96 ? 14.383 -0.074 16.141 1 58.41 96 GLU A O 1
ATOM 751 N N . GLY A 1 97 ? 13.875 -2.246 15.664 1 61.12 97 GLY A N 1
ATOM 752 C CA . GLY A 1 97 ? 13.055 -1.734 14.57 1 61.12 97 GLY A CA 1
ATOM 753 C C . GLY A 1 97 ? 13.742 -0.64 13.773 1 61.12 97 GLY A C 1
ATOM 754 O O . GLY A 1 97 ? 13.078 0.187 13.148 1 61.12 97 GLY A O 1
ATOM 755 N N . THR A 1 98 ? 15.07 -0.437 14.094 1 62.19 98 THR A N 1
ATOM 756 C CA . THR A 1 98 ? 15.75 0.796 13.719 1 62.19 98 THR A CA 1
ATOM 757 C C . THR A 1 98 ? 16.422 0.65 12.359 1 62.19 98 THR A C 1
ATOM 759 O O . THR A 1 98 ? 16.828 1.645 11.742 1 62.19 98 THR A O 1
ATOM 762 N N . GLU A 1 99 ? 16.469 -0.589 12.016 1 71.06 99 GLU A N 1
ATOM 763 C CA . GLU A 1 99 ? 17.219 -0.684 10.766 1 71.06 99 GLU A CA 1
ATOM 764 C C . GLU A 1 99 ? 16.297 -0.898 9.578 1 71.06 99 GLU A C 1
ATOM 766 O O . GLU A 1 99 ? 15.297 -1.622 9.688 1 71.06 99 GLU A O 1
ATOM 771 N N . ASN A 1 100 ? 16.469 -0.04 8.531 1 80.44 100 ASN A N 1
ATOM 772 C CA . ASN A 1 100 ? 15.727 -0.21 7.293 1 80.44 100 ASN A CA 1
ATOM 773 C C . ASN A 1 100 ? 15.961 -1.588 6.68 1 80.44 100 ASN A C 1
ATOM 775 O O . ASN A 1 100 ? 17.078 -2.113 6.73 1 80.44 100 ASN A O 1
ATOM 779 N N . SER A 1 101 ? 14.898 -2.266 6.352 1 86.44 101 SER A N 1
ATOM 780 C CA . SER A 1 101 ? 14.977 -3.549 5.66 1 86.44 101 SER A CA 1
ATOM 781 C C . SER A 1 101 ? 14.32 -3.477 4.281 1 86.44 101 SER A C 1
ATOM 783 O O . SER A 1 101 ? 13.328 -2.77 4.098 1 86.44 101 SER A O 1
ATOM 785 N N . GLU A 1 102 ? 14.883 -4.215 3.318 1 91.25 102 GLU A N 1
ATOM 786 C CA . GLU A 1 102 ? 14.266 -4.332 2 1 91.25 102 GLU A CA 1
ATOM 787 C C . GLU A 1 102 ? 13.211 -5.434 1.98 1 91.25 102 GLU A C 1
ATOM 789 O O . GLU A 1 102 ? 12.375 -5.484 1.078 1 91.25 102 GLU A O 1
ATOM 794 N N . ARG A 1 103 ? 13.289 -6.273 2.984 1 95.19 103 ARG A N 1
ATOM 795 C CA . ARG A 1 103 ? 12.414 -7.438 2.99 1 95.19 103 ARG A CA 1
ATOM 796 C C . ARG A 1 103 ? 11.133 -7.152 3.768 1 95.19 103 ARG A C 1
ATOM 798 O O . ARG A 1 103 ? 11.141 -6.395 4.738 1 95.19 103 ARG A O 1
ATOM 805 N N . TRP A 1 104 ? 10.117 -7.82 3.307 1 97.06 104 TRP A N 1
ATOM 806 C CA . TRP A 1 104 ? 8.797 -7.582 3.887 1 97.06 104 TRP A CA 1
ATOM 807 C C . TRP A 1 104 ? 8.055 -8.898 4.109 1 97.06 104 TRP A C 1
ATOM 809 O O . TRP A 1 104 ? 8.305 -9.883 3.412 1 97.06 104 TRP A O 1
ATOM 819 N N . ILE A 1 105 ? 7.176 -8.883 5.094 1 97.88 105 ILE A N 1
ATOM 820 C CA . ILE A 1 105 ? 6.367 -10.039 5.457 1 97.88 105 ILE A CA 1
ATOM 821 C C . ILE A 1 105 ? 4.887 -9.672 5.422 1 97.88 105 ILE A C 1
ATOM 823 O O . ILE A 1 105 ? 4.5 -8.594 5.883 1 97.88 105 ILE A O 1
ATOM 827 N N . ALA A 1 106 ? 4.117 -10.484 4.824 1 98.06 106 ALA A N 1
ATOM 828 C CA . ALA A 1 106 ? 2.672 -10.289 4.789 1 98.06 106 ALA A CA 1
ATOM 829 C C . ALA A 1 106 ? 1.953 -11.383 5.574 1 98.06 106 ALA A C 1
ATOM 831 O O . ALA A 1 106 ? 2.385 -12.539 5.578 1 98.06 106 ALA A O 1
ATOM 832 N N . ASN A 1 107 ? 0.912 -11.016 6.27 1 96.25 107 ASN A N 1
ATOM 833 C CA . ASN A 1 107 ? 0.027 -11.922 6.988 1 96.25 107 ASN A CA 1
ATOM 834 C C . ASN A 1 107 ? -1.415 -11.805 6.5 1 96.25 107 ASN A C 1
ATOM 836 O O . ASN A 1 107 ? -1.899 -10.703 6.242 1 96.25 107 ASN A O 1
ATOM 840 N N . ILE A 1 108 ? -2.02 -12.961 6.387 1 94.44 108 ILE A N 1
ATOM 841 C CA . ILE A 1 108 ? -3.389 -12.938 5.887 1 94.44 108 ILE A CA 1
ATOM 842 C C . ILE A 1 108 ? -4.215 -14.008 6.594 1 94.44 108 ILE A C 1
ATOM 844 O O . ILE A 1 108 ? -3.703 -15.078 6.93 1 94.44 108 ILE A O 1
ATOM 848 N N . TYR A 1 109 ? -5.43 -13.633 6.898 1 91 109 TYR A N 1
ATOM 849 C CA . TYR A 1 109 ? -6.445 -14.594 7.309 1 91 109 TYR A CA 1
ATOM 850 C C . TYR A 1 109 ? -7.402 -14.898 6.16 1 91 109 TYR A C 1
ATOM 852 O O . TYR A 1 109 ? -7.871 -13.992 5.473 1 91 109 TYR A O 1
ATOM 860 N N . TYR A 1 110 ? -7.5 -16.172 5.93 1 84.31 110 TYR A N 1
ATOM 861 C CA . TYR A 1 110 ? -8.383 -16.516 4.824 1 84.31 110 TYR A CA 1
ATOM 862 C C . TYR A 1 110 ? -9.141 -17.812 5.121 1 84.31 110 TYR A C 1
ATOM 864 O O . TYR A 1 110 ? -8.758 -18.562 6.02 1 84.31 110 TYR A O 1
ATOM 872 N N . SER A 1 111 ? -10.203 -18.047 4.344 1 77 111 SER A N 1
ATOM 873 C CA . SER A 1 111 ? -11.016 -19.266 4.344 1 77 111 SER A CA 1
ATOM 874 C C . SER A 1 111 ? -11.211 -19.797 5.758 1 77 111 SER A C 1
ATOM 876 O O . SER A 1 111 ? -10.328 -20.469 6.297 1 77 111 SER A O 1
ATOM 878 N N . GLY A 1 112 ? -12.266 -19.594 6.461 1 69.5 112 GLY A N 1
ATOM 879 C CA . GLY A 1 112 ? -12.672 -20.281 7.668 1 69.5 112 GLY A CA 1
ATOM 880 C C . GLY A 1 112 ? -11.695 -20.109 8.812 1 69.5 112 GLY A C 1
ATOM 881 O O . GLY A 1 112 ? -11.484 -21.047 9.602 1 69.5 112 GLY A O 1
ATOM 882 N N . GLY A 1 113 ? -10.859 -19.125 8.727 1 76.81 113 GLY A N 1
ATOM 883 C CA . GLY A 1 113 ? -10.008 -18.891 9.883 1 76.81 113 GLY A CA 1
ATOM 884 C C . GLY A 1 113 ? -8.555 -19.281 9.641 1 76.81 113 GLY A C 1
ATOM 885 O O . GLY A 1 113 ? -7.73 -19.203 10.555 1 76.81 113 GLY A O 1
ATOM 886 N N . GLU A 1 114 ? -8.25 -19.797 8.422 1 87.5 114 GLU A N 1
ATOM 887 C CA . GLU A 1 114 ? -6.863 -20.094 8.094 1 87.5 114 GLU A CA 1
ATOM 888 C C . GLU A 1 114 ? -6.012 -18.828 8.047 1 87.5 114 GLU A C 1
ATOM 890 O O . GLU A 1 114 ? -6.508 -17.766 7.703 1 87.5 114 GLU A O 1
ATOM 895 N N . GLN A 1 115 ? -4.84 -19 8.5 1 91.56 115 GLN A N 1
ATOM 896 C CA . GLN A 1 115 ? -3.879 -17.891 8.484 1 91.56 115 GLN A CA 1
ATOM 897 C C . GLN A 1 115 ? -2.6 -18.297 7.754 1 91.56 115 GLN A C 1
ATOM 899 O O . GLN A 1 115 ? -2.193 -19.453 7.785 1 91.56 115 GLN A O 1
ATOM 904 N N . TYR A 1 116 ? -2.055 -17.359 7.102 1 94.69 116 TYR A N 1
ATOM 905 C CA . TYR A 1 116 ? -0.778 -17.578 6.43 1 94.69 116 TYR A CA 1
ATOM 906 C C . TYR A 1 116 ? 0.149 -16.375 6.633 1 94.69 116 TYR A C 1
ATOM 908 O O . TYR A 1 116 ? -0.29 -15.227 6.59 1 94.69 116 TYR A O 1
ATOM 916 N N . THR A 1 117 ? 1.386 -16.656 6.91 1 97.06 117 THR A N 1
ATOM 917 C CA . THR A 1 117 ? 2.459 -15.672 6.973 1 97.06 117 THR A CA 1
ATOM 918 C C . THR A 1 117 ? 3.531 -15.969 5.93 1 97.06 117 THR A C 1
ATOM 920 O O . THR A 1 117 ? 4.094 -17.062 5.91 1 97.06 117 THR A O 1
ATOM 923 N N . THR A 1 118 ? 3.779 -15.047 5.086 1 98 118 THR A N 1
ATOM 924 C CA . THR A 1 118 ? 4.77 -15.258 4.035 1 98 118 THR A CA 1
ATOM 925 C C . THR A 1 118 ? 6.176 -15.305 4.621 1 98 118 THR A C 1
ATOM 927 O O . THR A 1 118 ? 6.434 -14.734 5.684 1 98 118 THR A O 1
ATOM 930 N N . GLU A 1 119 ? 7.07 -16.078 3.92 1 97.19 119 GLU A N 1
ATOM 931 C CA . GLU A 1 119 ? 8.484 -15.805 4.145 1 97.19 119 GLU A CA 1
ATOM 932 C C . GLU A 1 119 ? 8.844 -14.375 3.746 1 97.19 119 GLU A C 1
ATOM 934 O O . GLU A 1 119 ? 8.141 -13.758 2.945 1 97.19 119 GLU A O 1
ATOM 939 N N . PRO A 1 120 ? 9.891 -13.812 4.391 1 97 120 PRO A N 1
ATOM 940 C CA . PRO A 1 120 ? 10.297 -12.469 3.957 1 97 120 PRO A CA 1
ATOM 941 C C . PRO A 1 120 ? 10.516 -12.383 2.447 1 97 120 PRO A C 1
ATOM 943 O O . PRO A 1 120 ? 11.25 -13.195 1.881 1 97 120 PRO A O 1
ATOM 946 N N . ALA A 1 121 ? 9.805 -11.516 1.829 1 97.5 121 ALA A N 1
ATOM 947 C CA . ALA A 1 121 ? 9.922 -11.289 0.39 1 97.5 121 ALA A CA 1
ATOM 948 C C . ALA A 1 121 ? 10.852 -10.117 0.085 1 97.5 121 ALA A C 1
ATOM 950 O O . ALA A 1 121 ? 11.195 -9.344 0.98 1 97.5 121 ALA A O 1
ATOM 951 N N . ARG A 1 122 ? 11.211 -9.961 -1.174 1 95.19 122 ARG A N 1
ATOM 952 C CA . ARG A 1 122 ? 12.203 -8.953 -1.558 1 95.19 122 ARG A CA 1
ATOM 953 C C . ARG A 1 122 ? 11.664 -7.547 -1.345 1 95.19 122 ARG A C 1
ATOM 955 O O . ARG A 1 122 ? 12.438 -6.598 -1.182 1 95.19 122 ARG A O 1
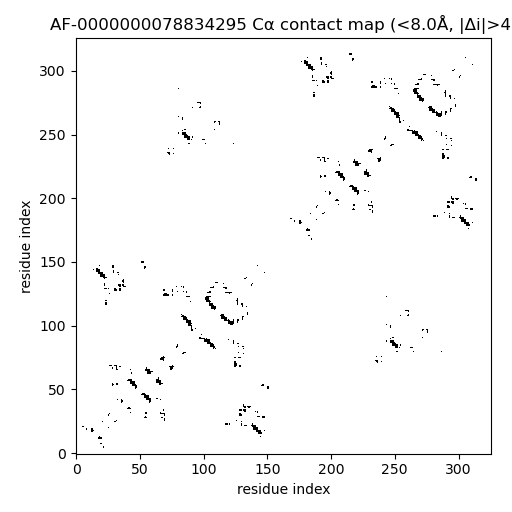ATOM 962 N N . ASN A 1 123 ? 10.32 -7.422 -1.48 1 96.31 123 ASN A N 1
ATOM 963 C CA . ASN A 1 123 ? 9.711 -6.145 -1.144 1 96.31 123 ASN A CA 1
ATOM 964 C C . ASN A 1 123 ? 8.25 -6.316 -0.714 1 96.31 123 ASN A C 1
ATOM 966 O O . ASN A 1 123 ? 7.742 -7.438 -0.669 1 96.31 123 ASN A O 1
ATOM 970 N N . GLU A 1 124 ? 7.629 -5.234 -0.347 1 97.44 124 GLU A N 1
ATOM 971 C CA . GLU A 1 124 ? 6.281 -5.234 0.212 1 97.44 124 GLU A CA 1
ATOM 972 C C . GLU A 1 124 ? 5.258 -5.719 -0.812 1 97.44 124 GLU A C 1
ATOM 974 O O . GLU A 1 124 ? 4.312 -6.426 -0.462 1 97.44 124 GLU A O 1
ATOM 979 N N . LEU A 1 125 ? 5.449 -5.359 -2.084 1 98.31 125 LEU A N 1
ATOM 980 C CA . LEU A 1 125 ? 4.477 -5.73 -3.105 1 98.31 125 LEU A CA 1
ATOM 981 C C . LEU A 1 125 ? 4.492 -7.234 -3.348 1 98.31 125 LEU A C 1
ATOM 983 O O . LEU A 1 125 ? 3.434 -7.855 -3.492 1 98.31 125 LEU A O 1
ATOM 987 N N . VAL A 1 126 ? 5.668 -7.824 -3.424 1 98.44 126 VAL A N 1
ATOM 988 C CA . VAL A 1 126 ? 5.781 -9.266 -3.629 1 98.44 126 VAL A CA 1
ATOM 989 C C . VAL A 1 126 ? 5.184 -10 -2.436 1 98.44 126 VAL A C 1
ATOM 991 O O . VAL A 1 126 ? 4.453 -10.984 -2.607 1 98.44 126 VAL A O 1
ATOM 994 N N . ALA A 1 127 ? 5.426 -9.539 -1.236 1 98.56 127 ALA A N 1
ATOM 995 C CA . ALA A 1 127 ? 4.836 -10.141 -0.042 1 98.56 127 ALA A CA 1
ATOM 996 C C . ALA A 1 127 ? 3.312 -10.086 -0.101 1 98.56 127 ALA A C 1
ATOM 998 O O . ALA A 1 127 ? 2.643 -11.094 0.142 1 98.56 127 ALA A O 1
ATOM 999 N N . LEU A 1 128 ? 2.795 -8.914 -0.432 1 98.5 128 LEU A N 1
ATOM 1000 C CA . LEU A 1 128 ? 1.354 -8.719 -0.559 1 98.5 128 LEU A CA 1
ATOM 1001 C C . LEU A 1 128 ? 0.765 -9.688 -1.583 1 98.5 128 LEU A C 1
ATOM 1003 O O . LEU A 1 128 ? -0.229 -10.359 -1.306 1 98.5 128 LEU A O 1
ATOM 1007 N N . CYS A 1 129 ? 1.414 -9.75 -2.709 1 98.81 129 CYS A N 1
ATOM 1008 C CA . CYS A 1 129 ? 0.908 -10.578 -3.797 1 98.81 129 CYS A CA 1
ATOM 1009 C C . CYS A 1 129 ? 0.925 -12.047 -3.414 1 98.81 129 CYS A C 1
ATOM 1011 O O . CYS A 1 129 ? -0.032 -12.773 -3.686 1 98.81 129 CYS A O 1
ATOM 1013 N N . ARG A 1 130 ? 1.988 -12.516 -2.775 1 98.62 130 ARG A N 1
ATOM 1014 C CA . ARG A 1 130 ? 2.062 -13.914 -2.361 1 98.62 130 ARG A CA 1
ATOM 1015 C C . ARG A 1 130 ? 0.985 -14.234 -1.331 1 98.62 130 ARG A C 1
ATOM 1017 O O . ARG A 1 130 ? 0.406 -15.32 -1.352 1 98.62 130 ARG A O 1
ATOM 1024 N N . ALA A 1 131 ? 0.737 -13.289 -0.461 1 98.25 131 ALA A N 1
ATOM 1025 C CA . ALA A 1 131 ? -0.328 -13.469 0.521 1 98.25 131 ALA A CA 1
ATOM 1026 C C . ALA A 1 131 ? -1.684 -13.625 -0.162 1 98.25 131 ALA A C 1
ATOM 1028 O O . ALA A 1 131 ? -2.502 -14.453 0.252 1 98.25 131 ALA A O 1
ATOM 1029 N N . VAL A 1 132 ? -1.913 -12.891 -1.183 1 97.94 132 VAL A N 1
ATOM 1030 C CA . VAL A 1 132 ? -3.174 -12.977 -1.912 1 97.94 132 VAL A CA 1
ATOM 1031 C C . VAL A 1 132 ? -3.264 -14.32 -2.629 1 97.94 132 VAL A C 1
ATOM 1033 O O . VAL A 1 132 ? -4.301 -14.992 -2.588 1 97.94 132 VAL A O 1
ATOM 1036 N N . VAL A 1 133 ? -2.186 -14.75 -3.232 1 98.5 133 VAL A N 1
ATOM 1037 C CA . VAL A 1 133 ? -2.154 -15.945 -4.062 1 98.5 133 VAL A CA 1
ATOM 1038 C C . VAL A 1 133 ? -2.436 -17.172 -3.203 1 98.5 133 VAL A C 1
ATOM 1040 O O . VAL A 1 133 ? -3.111 -18.109 -3.645 1 98.5 133 VAL A O 1
ATOM 1043 N N . VAL A 1 134 ? -1.979 -17.172 -1.955 1 97.5 134 VAL A N 1
ATOM 1044 C CA . VAL A 1 134 ? -2.096 -18.344 -1.096 1 97.5 134 VAL A CA 1
ATOM 1045 C C . VAL A 1 134 ? -3.568 -18.641 -0.815 1 97.5 134 VAL A C 1
ATOM 1047 O O . VAL A 1 134 ? -3.939 -19.781 -0.524 1 97.5 134 VAL A O 1
ATOM 1050 N N . THR A 1 135 ? -4.379 -17.594 -0.905 1 95.62 135 THR A N 1
ATOM 1051 C CA . THR A 1 135 ? -5.789 -17.766 -0.561 1 95.62 135 THR A CA 1
ATOM 1052 C C . THR A 1 135 ? -6.484 -18.688 -1.55 1 95.62 135 THR A C 1
ATOM 1054 O O . THR A 1 135 ? -7.52 -19.281 -1.231 1 95.62 135 THR A O 1
ATOM 1057 N N . LYS A 1 136 ? -5.945 -18.844 -2.734 1 96.12 136 LYS A N 1
ATOM 1058 C CA . LYS A 1 136 ? -6.543 -19.672 -3.775 1 96.12 136 LYS A CA 1
ATOM 1059 C C . LYS A 1 136 ? -5.738 -20.953 -3.986 1 96.12 136 LYS A C 1
ATOM 1061 O O . LYS A 1 136 ? -6.309 -22.031 -4.164 1 96.12 136 LYS A O 1
ATOM 1066 N N . PHE A 1 137 ? -4.422 -20.891 -3.984 1 95.44 137 PHE A N 1
ATOM 1067 C CA . PHE A 1 137 ? -3.598 -21.969 -4.512 1 95.44 137 PHE A CA 1
ATOM 1068 C C . PHE A 1 137 ? -2.92 -22.734 -3.379 1 95.44 137 PHE A C 1
ATOM 1070 O O . PHE A 1 137 ? -2.469 -23.875 -3.57 1 95.44 137 PHE A O 1
ATOM 1077 N N . GLY A 1 138 ? -2.83 -22.078 -2.213 1 92.25 138 GLY A N 1
ATOM 1078 C CA . GLY A 1 138 ? -2.018 -22.672 -1.163 1 92.25 138 GLY A CA 1
ATOM 1079 C C . GLY A 1 138 ? -0.528 -22.5 -1.39 1 92.25 138 GLY A C 1
ATOM 1080 O O . GLY A 1 138 ? -0.074 -21.422 -1.76 1 92.25 138 GLY A O 1
ATOM 1081 N N . ASP A 1 139 ? 0.249 -23.625 -1.301 1 94.06 139 ASP A N 1
ATOM 1082 C CA . ASP A 1 139 ? 1.7 -23.484 -1.24 1 94.06 139 ASP A CA 1
ATOM 1083 C C . ASP A 1 139 ? 2.316 -23.562 -2.635 1 94.06 139 ASP A C 1
ATOM 1085 O O . ASP A 1 139 ? 3.438 -23.094 -2.85 1 94.06 139 ASP A O 1
ATOM 1089 N N . TRP A 1 140 ? 1.596 -24.25 -3.521 1 95.19 140 TRP A N 1
ATOM 1090 C CA . TRP A 1 140 ? 2.111 -24.438 -4.875 1 95.19 140 TRP A CA 1
ATOM 1091 C C . TRP A 1 140 ? 1.132 -23.891 -5.91 1 95.19 140 TRP A C 1
ATOM 1093 O O . TRP A 1 140 ? -0.081 -24.078 -5.781 1 95.19 140 TRP A O 1
ATOM 1103 N N . VAL A 1 141 ? 1.747 -23.312 -6.914 1 96.19 141 VAL A N 1
ATOM 1104 C CA . VAL A 1 141 ? 0.932 -22.734 -7.977 1 96.19 141 VAL A CA 1
ATOM 1105 C C . VAL A 1 141 ? 1.364 -23.297 -9.328 1 96.19 141 VAL A C 1
ATOM 1107 O O . VAL A 1 141 ? 2.559 -23.344 -9.633 1 96.19 141 VAL A O 1
ATOM 1110 N N . SER A 1 142 ? 0.439 -23.781 -10.086 1 95.69 142 SER A N 1
ATOM 1111 C CA . SER A 1 142 ? 0.687 -24.172 -11.469 1 95.69 142 SER A CA 1
ATOM 1112 C C . SER A 1 142 ? 0.53 -22.984 -12.406 1 95.69 142 SER A C 1
ATOM 1114 O O . SER A 1 142 ? -0.58 -22.484 -12.602 1 95.69 142 SER A O 1
ATOM 1116 N N . VAL A 1 143 ? 1.645 -22.562 -12.961 1 95.81 143 VAL A N 1
ATOM 1117 C CA . VAL A 1 143 ? 1.654 -21.344 -13.766 1 95.81 143 VAL A CA 1
ATOM 1118 C C . VAL A 1 143 ? 1.985 -21.688 -15.219 1 95.81 143 VAL A C 1
ATOM 1120 O O . VAL A 1 143 ? 2.764 -22.609 -15.484 1 95.81 143 VAL A O 1
ATOM 1123 N N . PRO A 1 144 ? 1.32 -20.953 -16.234 1 94.12 144 PRO A N 1
ATOM 1124 C CA . PRO A 1 144 ? 1.749 -21.156 -17.609 1 94.12 144 PRO A CA 1
ATOM 1125 C C . PRO A 1 144 ? 3.256 -20.984 -17.797 1 94.12 144 PRO A C 1
ATOM 1127 O O . PRO A 1 144 ? 3.834 -20.016 -17.328 1 94.12 144 PRO A O 1
ATOM 1130 N N . VAL A 1 145 ? 3.869 -21.859 -18.5 1 91.56 145 VAL A N 1
ATOM 1131 C CA . VAL A 1 145 ? 5.32 -21.938 -18.625 1 91.56 145 VAL A CA 1
ATOM 1132 C C . VAL A 1 145 ? 5.852 -20.641 -19.234 1 91.56 145 VAL A C 1
ATOM 1134 O O . VAL A 1 145 ? 6.941 -20.188 -18.875 1 91.56 145 VAL A O 1
ATOM 1137 N N . GLU A 1 146 ? 5.121 -19.984 -20.062 1 89.62 146 GLU A N 1
ATOM 1138 C CA . GLU A 1 146 ? 5.547 -18.766 -20.766 1 89.62 146 GLU A CA 1
ATOM 1139 C C . GLU A 1 146 ? 5.789 -17.625 -19.781 1 89.62 146 GLU A C 1
ATOM 1141 O O . GLU A 1 146 ? 6.512 -16.672 -20.078 1 89.62 146 GLU A O 1
ATOM 1146 N N . LEU A 1 147 ? 5.215 -17.75 -18.609 1 92.75 147 LEU A N 1
ATOM 1147 C CA . LEU A 1 147 ? 5.332 -16.688 -17.625 1 92.75 147 LEU A CA 1
ATOM 1148 C C . LEU A 1 147 ? 6.473 -16.969 -16.656 1 92.75 147 LEU A C 1
ATOM 1150 O O . LEU A 1 147 ? 6.812 -16.109 -15.82 1 92.75 147 LEU A O 1
ATOM 1154 N N . SER A 1 148 ? 6.934 -18.125 -16.641 1 84.56 148 SER A N 1
ATOM 1155 C CA . SER A 1 148 ? 7.953 -18.516 -15.672 1 84.56 148 SER A CA 1
ATOM 1156 C C . SER A 1 148 ? 9.359 -18.297 -16.234 1 84.56 148 SER A C 1
ATOM 1158 O O . SER A 1 148 ? 10.352 -18.547 -15.547 1 84.56 148 SER A O 1
ATOM 1160 N N . VAL A 1 149 ? 9.422 -17.891 -17.5 1 69.12 149 VAL A N 1
ATOM 1161 C CA . VAL A 1 149 ? 10.711 -17.797 -18.172 1 69.12 149 VAL A CA 1
ATOM 1162 C C . VAL A 1 149 ? 11.422 -16.516 -17.75 1 69.12 149 VAL A C 1
ATOM 1164 O O . VAL A 1 149 ? 10.828 -15.438 -17.766 1 69.12 149 VAL A O 1
ATOM 1167 N N . ALA A 1 150 ? 12.562 -16.641 -16.844 1 56.28 150 ALA A N 1
ATOM 1168 C CA . ALA A 1 150 ? 13.383 -15.5 -16.469 1 56.28 150 ALA A CA 1
ATOM 1169 C C . ALA A 1 150 ? 13.742 -14.656 -17.688 1 56.28 150 ALA A C 1
ATOM 1171 O O . ALA A 1 150 ? 13.922 -15.195 -18.781 1 56.28 150 ALA A O 1
ATOM 1172 N N . PRO A 1 151 ? 13.391 -13.289 -17.562 1 48.88 151 PRO A N 1
ATOM 1173 C CA . PRO A 1 151 ? 13.82 -12.539 -18.75 1 48.88 151 PRO A CA 1
ATOM 1174 C C . PRO A 1 151 ? 15.188 -12.984 -19.266 1 48.88 151 PRO A C 1
ATOM 1176 O O . PRO A 1 151 ? 16.078 -13.289 -18.469 1 48.88 151 PRO A O 1
ATOM 1179 N N . GLU A 1 152 ? 15.27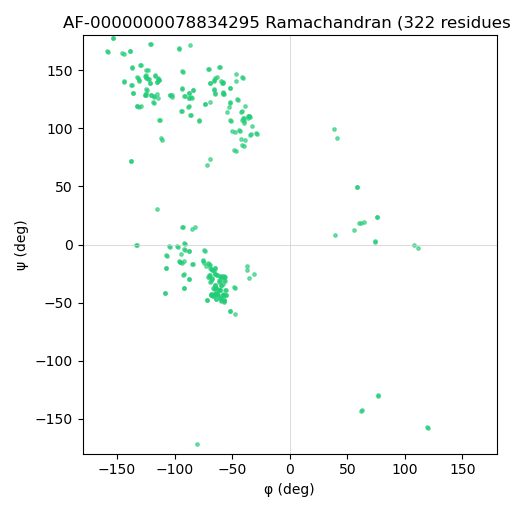3 -13.633 -20.219 1 44.81 152 GLU A N 1
ATOM 1180 C CA . GLU A 1 152 ? 16.578 -13.898 -20.797 1 44.81 152 GLU A CA 1
ATOM 1181 C C . GLU A 1 152 ? 17.516 -12.711 -20.609 1 44.81 152 GLU A C 1
ATOM 1183 O O . GLU A 1 152 ? 17.156 -11.57 -20.891 1 44.81 152 GLU A O 1
ATOM 1188 N N . ALA A 1 153 ? 18.328 -12.758 -19.531 1 39.81 153 ALA A N 1
ATOM 1189 C CA . ALA A 1 153 ? 19.391 -11.75 -19.484 1 39.81 153 ALA A CA 1
ATOM 1190 C C . ALA A 1 153 ? 19.812 -11.352 -20.891 1 39.81 153 ALA A C 1
ATOM 1192 O O . ALA A 1 153 ? 20.188 -12.203 -21.703 1 39.81 153 ALA A O 1
ATOM 1193 N N . ALA A 1 154 ? 19.281 -10.312 -21.391 1 38.72 154 ALA A N 1
ATOM 1194 C CA . ALA A 1 154 ? 19.938 -9.828 -22.609 1 38.72 154 ALA A CA 1
ATOM 1195 C C . ALA A 1 154 ? 21.438 -9.75 -22.422 1 38.72 154 ALA A C 1
ATOM 1197 O O . ALA A 1 154 ? 21.938 -9.039 -21.547 1 38.72 154 ALA A O 1
ATOM 1198 N N . TYR A 1 155 ? 22.234 -10.75 -22.516 1 36.22 155 TYR A N 1
ATOM 1199 C CA . TYR A 1 155 ? 23.688 -10.68 -22.578 1 36.22 155 TYR A CA 1
ATOM 1200 C C . TYR A 1 155 ? 24.125 -9.445 -23.359 1 36.22 155 TYR A C 1
ATOM 1202 O O . TYR A 1 155 ? 23.531 -9.094 -24.375 1 36.22 155 TYR A O 1
ATOM 1210 N N . PRO A 1 156 ? 24.75 -8.398 -22.672 1 40.19 156 PRO A N 1
ATOM 1211 C CA . PRO A 1 156 ? 25.406 -7.379 -23.484 1 40.19 156 PRO A CA 1
ATOM 1212 C C . PRO A 1 156 ? 26.062 -7.965 -24.734 1 40.19 156 PRO A C 1
ATOM 1214 O O . PRO A 1 156 ? 26.609 -9.078 -24.688 1 40.19 156 PRO A O 1
ATOM 1217 N N . SER A 1 157 ? 25.531 -7.707 -25.844 1 34.88 157 SER A N 1
ATOM 1218 C CA . SER A 1 157 ? 26.266 -8.031 -27.062 1 34.88 157 SER A CA 1
ATOM 1219 C C . SER A 1 157 ? 27.75 -7.711 -26.922 1 34.88 157 SER A C 1
ATOM 1221 O O . SER A 1 157 ? 28.109 -6.57 -26.641 1 34.88 157 SER A O 1
ATOM 1223 N N . THR A 1 158 ? 28.578 -8.547 -26.391 1 36.91 158 THR A N 1
ATOM 1224 C CA . THR A 1 158 ? 30.031 -8.492 -26.406 1 36.91 158 THR A CA 1
ATOM 1225 C C . THR A 1 158 ? 30.547 -7.961 -27.734 1 36.91 158 THR A C 1
ATOM 1227 O O . THR A 1 158 ? 31.75 -7.824 -27.922 1 36.91 158 THR A O 1
ATOM 1230 N N . ASP A 1 159 ? 29.688 -7.984 -28.828 1 38.59 159 ASP A N 1
ATOM 1231 C CA . ASP A 1 159 ? 30.391 -7.832 -30.094 1 38.59 159 ASP A CA 1
ATOM 1232 C C . ASP A 1 159 ? 30.969 -6.422 -30.25 1 38.59 159 ASP A C 1
ATOM 1234 O O . ASP A 1 159 ? 31.484 -6.062 -31.297 1 38.59 159 ASP A O 1
ATOM 1238 N N . ALA A 1 160 ? 30.469 -5.324 -29.484 1 36.22 160 ALA A N 1
ATOM 1239 C CA . ALA A 1 160 ? 31.078 -4.133 -30.078 1 36.22 160 ALA A CA 1
ATOM 1240 C C . ALA A 1 160 ? 32.562 -4.066 -29.75 1 36.22 160 ALA A C 1
ATOM 1242 O O . ALA A 1 160 ? 32.969 -3.828 -28.609 1 36.22 160 ALA A O 1
ATOM 1243 N N . VAL A 1 161 ? 33.375 -4.945 -30.266 1 33.88 161 VAL A N 1
ATOM 1244 C CA . VAL A 1 161 ? 34.812 -4.949 -30.453 1 33.88 161 VAL A CA 1
ATOM 1245 C C . VAL A 1 161 ? 35.312 -3.527 -30.719 1 33.88 161 VAL A C 1
ATOM 1247 O O . VAL A 1 161 ? 34.75 -2.803 -31.531 1 33.88 161 VAL A O 1
ATOM 1250 N N . MET A 1 162 ? 35.906 -2.865 -29.656 1 34.53 162 MET A N 1
ATOM 1251 C CA . MET A 1 162 ? 36.719 -1.675 -29.875 1 34.53 162 MET A CA 1
ATOM 1252 C C . MET A 1 162 ? 37.562 -1.818 -31.141 1 34.53 162 MET A C 1
ATOM 1254 O O . MET A 1 162 ? 38.188 -2.85 -31.359 1 34.53 162 MET A O 1
ATOM 1258 N N . PRO A 1 163 ? 37.312 -0.9 -32.094 1 35.41 163 PRO A N 1
ATOM 1259 C CA . PRO A 1 163 ? 38.25 -0.883 -33.188 1 35.41 163 PRO A CA 1
ATOM 1260 C C . PRO A 1 163 ? 39.688 -0.668 -32.719 1 35.41 163 PRO A C 1
ATOM 1262 O O . PRO A 1 163 ? 39.938 -0.102 -31.656 1 35.41 163 PRO A O 1
ATOM 1265 N N . MET B 1 1 ? -11.695 4.477 31.156 1 33.34 1 MET B N 1
ATOM 1266 C CA . MET B 1 1 ? -11.266 5.863 31.297 1 33.34 1 MET B CA 1
ATOM 1267 C C . MET B 1 1 ? -11.703 6.695 30.094 1 33.34 1 MET B C 1
ATOM 1269 O O . MET B 1 1 ? -11.625 6.234 28.953 1 33.34 1 MET B O 1
ATOM 1273 N N . PRO B 1 2 ? -12.5 7.711 30.266 1 32.47 2 PRO B N 1
ATOM 1274 C CA . PRO B 1 2 ? -13.008 8.469 29.109 1 32.47 2 PRO B CA 1
ATOM 1275 C C . PRO B 1 2 ? -11.891 8.992 28.203 1 32.47 2 PRO B C 1
ATOM 1277 O O . PRO B 1 2 ? -10.797 9.289 28.688 1 32.47 2 PRO B O 1
ATOM 1280 N N . ALA B 1 3 ? -11.82 8.523 27.031 1 43.94 3 ALA B N 1
ATOM 1281 C CA . ALA B 1 3 ? -10.914 9.07 26.016 1 43.94 3 ALA B CA 1
ATOM 1282 C C . ALA B 1 3 ? -10.844 10.594 26.109 1 43.94 3 ALA B C 1
ATOM 1284 O O . ALA B 1 3 ? -11.875 11.273 26.047 1 43.94 3 ALA B O 1
ATOM 1285 N N . HIS B 1 4 ? -9.906 11.164 26.922 1 42.72 4 HIS B N 1
ATOM 1286 C CA . HIS B 1 4 ? -9.719 12.609 27.016 1 42.72 4 HIS B CA 1
ATOM 1287 C C . HIS B 1 4 ? -9.82 13.258 25.641 1 42.72 4 HIS B C 1
ATOM 1289 O O . HIS B 1 4 ? -9.148 12.836 24.688 1 42.72 4 HIS B O 1
ATOM 1295 N N . ALA B 1 5 ? -10.875 13.961 25.438 1 47.44 5 ALA B N 1
ATOM 1296 C CA . ALA B 1 5 ? -11.094 14.781 24.25 1 47.44 5 ALA B CA 1
ATOM 1297 C C . ALA B 1 5 ? -9.898 15.703 23.984 1 47.44 5 ALA B C 1
ATOM 1299 O O . ALA B 1 5 ? -9.438 16.391 24.906 1 47.44 5 ALA B O 1
ATOM 1300 N N . PRO B 1 6 ? -9.07 15.43 22.969 1 45.81 6 PRO B N 1
ATOM 1301 C CA . PRO B 1 6 ? -7.953 16.344 22.781 1 45.81 6 PRO B CA 1
ATOM 1302 C C . PRO B 1 6 ? -8.352 17.812 22.953 1 45.81 6 PRO B C 1
ATOM 1304 O O . PRO B 1 6 ? -9.469 18.203 22.609 1 45.81 6 PRO B O 1
ATOM 1307 N N . ILE B 1 7 ? -7.855 18.562 23.969 1 45.28 7 ILE B N 1
ATOM 1308 C CA . ILE B 1 7 ? -8.008 19.984 24.188 1 45.28 7 ILE B CA 1
ATOM 1309 C C . ILE B 1 7 ? -7.812 20.734 22.875 1 45.28 7 ILE B C 1
ATOM 1311 O O . ILE B 1 7 ? -6.785 20.578 22.203 1 45.28 7 ILE B O 1
ATOM 1315 N N . GLN B 1 8 ? -8.867 21.109 22.156 1 46.25 8 GLN B N 1
ATOM 1316 C CA . GLN B 1 8 ? -8.82 21.922 20.953 1 46.25 8 GLN B CA 1
ATOM 1317 C C . GLN B 1 8 ? -7.941 23.156 21.156 1 46.25 8 GLN B C 1
ATOM 1319 O O . GLN B 1 8 ? -8.133 23.906 22.109 1 46.25 8 GLN B O 1
ATOM 1324 N N . PRO B 1 9 ? -6.719 23.156 20.781 1 44.78 9 PRO B N 1
ATOM 1325 C CA . PRO B 1 9 ? -5.957 24.391 21 1 44.78 9 PRO B CA 1
ATOM 1326 C C . PRO B 1 9 ? -6.77 25.641 20.703 1 44.78 9 PRO B C 1
ATOM 1328 O O . PRO B 1 9 ? -7.707 25.609 19.891 1 44.78 9 PRO B O 1
ATOM 1331 N N . GLU B 1 10 ? -6.652 26.797 21.438 1 42.28 10 GLU B N 1
ATOM 1332 C CA . GLU B 1 10 ? -7.238 28.141 21.406 1 42.28 10 GLU B CA 1
ATOM 1333 C C . GLU B 1 10 ? -7.223 28.719 19.984 1 42.28 10 GLU B C 1
ATOM 1335 O O . GLU B 1 10 ? -6.344 28.391 19.188 1 42.28 10 GLU B O 1
ATOM 1340 N N . GLN B 1 11 ? -8.305 29.5 19.406 1 42.78 11 GLN B N 1
ATOM 1341 C CA . GLN B 1 11 ? -8.703 30.359 18.281 1 42.78 11 GLN B CA 1
ATOM 1342 C C . GLN B 1 11 ? -7.508 31.141 17.75 1 42.78 11 GLN B C 1
ATOM 1344 O O . GLN B 1 11 ? -7.602 31.797 16.703 1 42.78 11 GLN B O 1
ATOM 1349 N N . SER B 1 12 ? -6.535 31.375 18.547 1 43.81 12 SER B N 1
ATOM 1350 C CA . SER B 1 12 ? -5.508 32.344 18.141 1 43.81 12 SER B CA 1
ATOM 1351 C C . SER B 1 12 ? -4.816 31.891 16.859 1 43.81 12 SER B C 1
ATOM 1353 O O . SER B 1 12 ? -4.191 32.719 16.172 1 43.81 12 SER B O 1
ATOM 1355 N N . GLN B 1 13 ? -4.73 30.625 16.547 1 48 13 GLN B N 1
ATOM 1356 C CA . GLN B 1 13 ? -3.963 30.094 15.422 1 48 13 GLN B CA 1
ATOM 1357 C C . GLN B 1 13 ? -4.656 30.375 14.094 1 48 13 GLN B C 1
ATOM 1359 O O . GLN B 1 13 ? -4.066 30.203 13.031 1 48 13 GLN B O 1
ATOM 1364 N N . ALA B 1 14 ? -5.957 30.75 14.086 1 49.84 14 ALA B N 1
ATOM 1365 C CA . ALA B 1 14 ? -6.703 31.281 12.945 1 49.84 14 ALA B CA 1
ATOM 1366 C C . ALA B 1 14 ? -6.051 32.531 12.391 1 49.84 14 ALA B C 1
ATOM 1368 O O . ALA B 1 14 ? -6.148 32.812 11.195 1 49.84 14 ALA B O 1
ATOM 1369 N N . LEU B 1 15 ? -5.484 33.281 13.234 1 52.47 15 LEU B N 1
ATOM 1370 C CA . LEU B 1 15 ? -4.984 34.562 12.695 1 52.47 15 LEU B CA 1
ATOM 1371 C C . LEU B 1 15 ? -3.785 34.312 11.781 1 52.47 15 LEU B C 1
ATOM 1373 O O . LEU B 1 15 ? -3.553 35.094 10.844 1 52.47 15 LEU B O 1
ATOM 1377 N N . SER B 1 16 ? -2.949 33.219 11.906 1 69.94 16 SER B N 1
ATOM 1378 C CA . SER B 1 16 ? -1.701 33.062 11.164 1 69.94 16 SER B CA 1
ATOM 1379 C C . SER B 1 16 ? -1.907 32.281 9.875 1 69.94 16 SER B C 1
ATOM 1381 O O . SER B 1 16 ? -0.989 32.156 9.055 1 69.94 16 SER B O 1
ATOM 1383 N N . GLY B 1 17 ? -3.16 32.062 9.344 1 88.56 17 GLY B N 1
ATOM 1384 C CA . GLY B 1 17 ? -3.439 31.312 8.133 1 88.56 17 GLY B CA 1
ATOM 1385 C C . GLY B 1 17 ? -3.283 29.812 8.312 1 88.56 17 GLY B C 1
ATOM 1386 O O . GLY B 1 17 ? -3.434 29.047 7.359 1 88.56 17 GLY B O 1
ATOM 1387 N N . PHE B 1 18 ? -2.955 29.516 9.625 1 92.25 18 PHE B N 1
ATOM 1388 C CA . PHE B 1 18 ? -2.773 28.109 9.93 1 92.25 18 PHE B CA 1
ATOM 1389 C C . PHE B 1 18 ? -3.701 27.672 11.062 1 92.25 18 PHE B C 1
ATOM 1391 O O . PHE B 1 18 ? -4.121 28.5 11.875 1 92.25 18 PHE B O 1
ATOM 1398 N N . VAL B 1 19 ? -4.109 26.391 11.039 1 92.88 19 VAL B N 1
ATOM 1399 C CA . VAL B 1 19 ? -4.875 25.766 12.117 1 92.88 19 VAL B CA 1
ATOM 1400 C C . VAL B 1 19 ? -4.164 24.5 12.602 1 92.88 19 VAL B C 1
ATOM 1402 O O . VAL B 1 19 ? -3.598 23.75 11.805 1 92.88 19 VAL B O 1
ATOM 1405 N N . ARG B 1 20 ? -4.242 24.266 13.867 1 94.06 20 ARG B N 1
ATOM 1406 C CA . ARG B 1 20 ? -3.641 23.062 14.445 1 94.06 20 ARG B CA 1
ATOM 1407 C C . ARG B 1 20 ? -4.645 21.922 14.492 1 94.06 20 ARG B C 1
ATOM 1409 O O . ARG B 1 20 ? -5.742 22.078 15.031 1 94.06 20 ARG B O 1
ATOM 1416 N N . ILE B 1 21 ? -4.293 20.797 13.969 1 95.12 21 ILE B N 1
ATOM 1417 C CA . ILE B 1 21 ? -5.152 19.625 13.922 1 95.12 21 ILE B CA 1
ATOM 1418 C C . ILE B 1 21 ? -4.438 18.438 14.57 1 95.12 21 ILE B C 1
ATOM 1420 O O . ILE B 1 21 ? -3.248 18.219 14.328 1 95.12 21 ILE B O 1
ATOM 1424 N N . TYR B 1 22 ? -5.199 17.781 15.5 1 96.81 22 TYR B N 1
ATOM 1425 C CA . TYR B 1 22 ? -4.668 16.547 16.062 1 96.81 22 TYR B CA 1
ATOM 1426 C C . TYR B 1 22 ? -4.402 15.523 14.977 1 96.81 22 TYR B C 1
ATOM 1428 O O . TYR B 1 22 ? -5.215 15.359 14.062 1 96.81 22 TYR B O 1
ATOM 1436 N N . LEU B 1 23 ? -3.279 14.828 15.109 1 97.56 23 LEU B N 1
ATOM 1437 C CA . LEU B 1 23 ? -2.822 13.914 14.062 1 97.56 23 LEU B CA 1
ATOM 1438 C C . LEU B 1 23 ? -3.9 12.891 13.727 1 97.56 23 LEU B C 1
ATOM 1440 O O . LEU B 1 23 ? -4.16 12.625 12.555 1 97.56 23 LEU B O 1
ATOM 1444 N N . GLU B 1 24 ? -4.559 12.328 14.727 1 97.81 24 GLU B N 1
ATOM 1445 C CA . GLU B 1 24 ? -5.504 11.242 14.523 1 97.81 24 GLU B CA 1
ATOM 1446 C C . GLU B 1 24 ? -6.805 11.75 13.914 1 97.81 24 GLU B C 1
ATOM 1448 O O . GLU B 1 24 ? -7.668 10.953 13.523 1 97.81 24 GLU B O 1
ATOM 1453 N N . GLU B 1 25 ? -6.941 13.086 13.75 1 96.19 25 GLU B N 1
ATOM 1454 C CA . GLU B 1 25 ? -8.109 13.695 13.109 1 96.19 25 GLU B CA 1
ATOM 1455 C C . GLU B 1 25 ? -7.766 14.211 11.711 1 96.19 25 GLU B C 1
ATOM 1457 O O . GLU B 1 25 ? -8.648 14.617 10.961 1 96.19 25 GLU B O 1
ATOM 1462 N N . LEU B 1 26 ? -6.531 14.203 11.461 1 96.31 26 LEU B N 1
ATOM 1463 C CA . LEU B 1 26 ? -6.051 14.719 10.18 1 96.31 26 LEU B CA 1
ATOM 1464 C C . LEU B 1 26 ? -6.531 13.852 9.023 1 96.31 26 LEU B C 1
ATOM 1466 O O . LEU B 1 26 ? -6.43 12.625 9.086 1 96.31 26 LEU B O 1
ATOM 1470 N N . ASP B 1 27 ? -7.062 14.453 7.922 1 96.69 27 ASP B N 1
ATOM 1471 C CA . ASP B 1 27 ? -7.621 13.734 6.781 1 96.69 27 ASP B CA 1
ATOM 1472 C C . ASP B 1 27 ? -7.637 14.617 5.531 1 96.69 27 ASP B C 1
ATOM 1474 O O . ASP B 1 27 ? -7.336 15.812 5.605 1 96.69 27 ASP B O 1
ATOM 1478 N N . GLY B 1 28 ? -7.855 14.016 4.391 1 95.38 28 GLY B N 1
ATOM 1479 C CA . GLY B 1 28 ? -8.102 14.75 3.16 1 95.38 28 GLY B CA 1
ATOM 1480 C C . GLY B 1 28 ? -6.93 15.625 2.744 1 95.38 28 GLY B C 1
ATOM 1481 O O . GLY B 1 28 ? -5.773 15.234 2.896 1 95.38 28 GLY B O 1
ATOM 1482 N N . PRO B 1 29 ? -7.289 16.781 2.203 1 95.88 29 PRO B N 1
ATOM 1483 C CA . PRO B 1 29 ? -6.25 17.672 1.681 1 95.88 29 PRO B CA 1
ATOM 1484 C C . PRO B 1 29 ? -5.242 18.094 2.748 1 95.88 29 PRO B C 1
ATOM 1486 O O . PRO B 1 29 ? -4.055 18.25 2.453 1 95.88 29 PRO B O 1
ATOM 1489 N N . ALA B 1 30 ? -5.758 18.266 3.967 1 96.62 30 ALA B N 1
ATOM 1490 C CA . ALA B 1 30 ? -4.859 18.641 5.062 1 96.62 30 ALA B CA 1
ATOM 1491 C C . ALA B 1 30 ? -3.832 17.531 5.316 1 96.62 30 ALA B C 1
ATOM 1493 O O . ALA B 1 30 ? -2.645 17.812 5.488 1 96.62 30 ALA B O 1
ATOM 1494 N N . LEU B 1 31 ? -4.309 16.328 5.285 1 97.88 31 LEU B N 1
ATOM 1495 C CA . LEU B 1 31 ? -3.426 15.188 5.473 1 97.88 31 LEU B CA 1
ATOM 1496 C C . LEU B 1 31 ? -2.439 15.062 4.312 1 97.88 31 LEU B C 1
ATOM 1498 O O . LEU B 1 31 ? -1.247 14.844 4.527 1 97.88 31 LEU B O 1
ATOM 1502 N N . ASP B 1 32 ? -2.918 15.211 3.127 1 98.19 32 ASP B N 1
ATOM 1503 C CA . ASP B 1 32 ? -2.074 15.125 1.941 1 98.19 32 ASP B CA 1
ATOM 1504 C C . ASP B 1 32 ? -0.938 16.141 1.998 1 98.19 32 ASP B C 1
ATOM 1506 O O . ASP B 1 32 ? 0.214 15.812 1.713 1 98.19 32 ASP B O 1
ATOM 1510 N N . TRP B 1 33 ? -1.299 17.312 2.395 1 97.81 33 TRP B N 1
ATOM 1511 C CA . TRP B 1 33 ? -0.306 18.375 2.529 1 97.81 33 TRP B CA 1
ATOM 1512 C C . TRP B 1 33 ? 0.717 18.016 3.607 1 97.81 33 TRP B C 1
ATOM 1514 O O . TRP B 1 33 ? 1.922 18.188 3.404 1 97.81 33 TRP B O 1
ATOM 1524 N N . ALA B 1 34 ? 0.234 17.578 4.727 1 98.25 34 ALA B N 1
ATOM 1525 C CA . ALA B 1 34 ? 1.122 17.234 5.832 1 98.25 34 ALA B CA 1
ATOM 1526 C C . ALA B 1 34 ? 2.088 16.125 5.438 1 98.25 34 ALA B C 1
ATOM 1528 O O . ALA B 1 34 ? 3.256 16.141 5.836 1 98.25 34 ALA B O 1
ATOM 1529 N N . VAL B 1 35 ? 1.634 15.148 4.691 1 98.75 35 VAL B N 1
ATOM 1530 C CA . VAL B 1 35 ? 2.492 14.078 4.203 1 98.75 35 VAL B CA 1
ATOM 1531 C C . VAL B 1 35 ? 3.605 14.664 3.334 1 98.75 35 VAL B C 1
ATOM 1533 O O . VAL B 1 35 ? 4.77 14.266 3.457 1 98.75 35 VAL B O 1
ATOM 1536 N N . ALA B 1 36 ? 3.271 15.562 2.428 1 98.69 36 ALA B N 1
ATOM 1537 C CA . ALA B 1 36 ? 4.27 16.188 1.569 1 98.69 36 ALA B CA 1
ATOM 1538 C C . ALA B 1 36 ? 5.348 16.875 2.398 1 98.69 36 ALA B C 1
ATOM 1540 O O . ALA B 1 36 ? 6.539 16.766 2.105 1 98.69 36 ALA B O 1
ATOM 1541 N N . GLN B 1 37 ? 4.895 17.594 3.461 1 98.19 37 GLN B N 1
ATOM 1542 C CA . GLN B 1 37 ? 5.844 18.266 4.344 1 98.19 37 GLN B CA 1
ATOM 1543 C C . GLN B 1 37 ? 6.762 17.25 5.027 1 98.19 37 GLN B C 1
ATOM 1545 O O . GLN B 1 37 ? 7.973 17.469 5.113 1 98.19 37 GLN B O 1
ATOM 1550 N N . ALA B 1 38 ? 6.148 16.203 5.465 1 97.75 38 ALA B N 1
ATOM 1551 C CA . ALA B 1 38 ? 6.93 15.188 6.168 1 97.75 38 ALA B CA 1
ATOM 1552 C C . ALA B 1 38 ? 7.926 14.508 5.23 1 97.75 38 ALA B C 1
ATOM 1554 O O . ALA B 1 38 ? 9.055 14.203 5.629 1 97.75 38 ALA B O 1
ATOM 1555 N N . ALA B 1 39 ? 7.523 14.281 4 1 97.44 39 ALA B N 1
ATOM 1556 C CA . ALA B 1 39 ? 8.336 13.547 3.037 1 97.44 39 ALA B CA 1
ATOM 1557 C C . ALA B 1 39 ? 9.297 14.477 2.299 1 97.44 39 ALA B C 1
ATOM 1559 O O . ALA B 1 39 ? 10.086 14.023 1.467 1 97.44 39 ALA B O 1
ATOM 1560 N N . GLY B 1 40 ? 9.227 15.75 2.502 1 97.25 40 GLY B N 1
ATOM 1561 C CA . GLY B 1 40 ? 10.102 16.703 1.842 1 97.25 40 GLY B CA 1
ATOM 1562 C C . GLY B 1 40 ? 9.727 16.953 0.392 1 97.25 40 GLY B C 1
ATOM 1563 O O . GLY B 1 40 ? 10.594 17.25 -0.437 1 97.25 40 GLY B O 1
ATOM 1564 N N . ILE B 1 41 ? 8.5 16.703 0.115 1 97.25 41 ILE B N 1
ATOM 1565 C CA . ILE B 1 41 ? 8 16.938 -1.236 1 97.25 41 ILE B CA 1
ATOM 1566 C C . ILE B 1 41 ? 7.52 18.375 -1.367 1 97.25 41 ILE B C 1
ATOM 1568 O O . ILE B 1 41 ? 6.707 18.844 -0.563 1 97.25 41 ILE B O 1
ATOM 1572 N N . LYS B 1 42 ? 8.031 19.109 -2.383 1 97 42 LYS B N 1
ATOM 1573 C CA . LYS B 1 42 ? 7.602 20.484 -2.615 1 97 42 LYS B CA 1
ATOM 1574 C C . LYS B 1 42 ? 6.199 20.531 -3.215 1 97 42 LYS B C 1
ATOM 1576 O O . LYS B 1 42 ? 5.953 19.953 -4.273 1 97 42 LYS B O 1
ATOM 1581 N N . VAL B 1 43 ? 5.297 21.203 -2.504 1 97.44 43 VAL B N 1
ATOM 1582 C CA . VAL B 1 43 ? 3.928 21.297 -3 1 97.44 43 VAL B CA 1
ATOM 1583 C C . VAL B 1 43 ? 3.467 22.75 -2.99 1 97.44 43 VAL B C 1
ATOM 1585 O O . VAL B 1 43 ? 4 23.578 -2.24 1 97.44 43 VAL B O 1
ATOM 1588 N N . GLN B 1 44 ? 2.48 23.094 -3.877 1 96.5 44 GLN B N 1
ATOM 1589 C CA . GLN B 1 44 ? 1.724 24.344 -3.9 1 96.5 44 GLN B CA 1
ATOM 1590 C C . GLN B 1 44 ? 0.246 24.094 -3.613 1 96.5 44 GLN B C 1
ATOM 1592 O O . GLN B 1 44 ? -0.313 23.078 -4.035 1 96.5 44 GLN B O 1
ATOM 1597 N N . ILE B 1 45 ? -0.308 24.953 -2.859 1 94.38 45 ILE B N 1
ATOM 1598 C CA . ILE B 1 45 ? -1.73 24.859 -2.549 1 94.38 45 ILE B CA 1
ATOM 1599 C C . ILE B 1 45 ? -2.541 25.594 -3.615 1 94.38 45 ILE B C 1
ATOM 1601 O O . ILE B 1 45 ? -2.328 26.797 -3.852 1 94.38 45 ILE B O 1
ATOM 1605 N N . GLU B 1 46 ? -3.377 24.844 -4.277 1 90.31 46 GLU B N 1
ATOM 1606 C CA . GLU B 1 46 ? -4.188 25.438 -5.344 1 90.31 46 GLU B CA 1
ATOM 1607 C C . GLU B 1 46 ? -5.648 25.016 -5.219 1 90.31 46 GLU B C 1
ATOM 1609 O O . GLU B 1 46 ? -5.949 23.953 -4.664 1 90.31 46 GLU B O 1
ATOM 1614 N N . CYS B 1 47 ? -6.516 25.859 -5.527 1 86.19 47 CYS B N 1
ATOM 1615 C CA . CYS B 1 47 ? -7.93 25.562 -5.703 1 86.19 47 CYS B CA 1
ATOM 1616 C C . CYS B 1 47 ? -8.344 25.719 -7.16 1 86.19 47 CYS B C 1
ATOM 1618 O O . CYS B 1 47 ? -8.672 26.812 -7.609 1 86.19 47 CYS B O 1
ATOM 1620 N N . PRO B 1 48 ? -8.234 24.562 -7.797 1 73.75 48 PRO B N 1
ATOM 1621 C CA . PRO B 1 48 ? -8.57 24.734 -9.211 1 73.75 48 PRO B CA 1
ATOM 1622 C C . PRO B 1 48 ? -9.992 25.25 -9.422 1 73.75 48 PRO B C 1
ATOM 1624 O O . PRO B 1 48 ? -10.867 25.016 -8.586 1 73.75 48 PRO B O 1
ATOM 1627 N N . GLN B 1 49 ? -10.172 26.156 -10.406 1 66.31 49 GLN B N 1
ATOM 1628 C CA . GLN B 1 49 ? -11.398 26.875 -10.727 1 66.31 49 GLN B CA 1
ATOM 1629 C C . GLN B 1 49 ? -12.586 25.922 -10.812 1 66.31 49 GLN B C 1
ATOM 1631 O O . GLN B 1 49 ? -13.688 26.25 -10.352 1 66.31 49 GLN B O 1
ATOM 1636 N N . TYR B 1 50 ? -12.289 24.781 -11.312 1 68.38 50 TYR B N 1
ATOM 1637 C CA . TYR B 1 50 ? -13.445 23.906 -11.539 1 68.38 50 TYR B CA 1
ATOM 1638 C C . TYR B 1 50 ? -13.609 22.922 -10.398 1 68.38 50 TYR B C 1
ATOM 1640 O O . TYR B 1 50 ? -14.562 22.125 -10.383 1 68.38 50 TYR B O 1
ATOM 1648 N N . GLN B 1 51 ? -12.633 23.125 -9.516 1 65.06 51 GLN B N 1
ATOM 1649 C CA . GLN B 1 51 ? -12.766 22.234 -8.367 1 65.06 51 GLN B CA 1
ATOM 1650 C C . GLN B 1 51 ? -13.039 23.016 -7.09 1 65.06 51 GLN B C 1
ATOM 1652 O O . GLN B 1 51 ? -12.641 24.172 -6.969 1 65.06 51 GLN B O 1
ATOM 1657 N N . ASN B 1 52 ? -13.977 22.703 -6.352 1 71.75 52 ASN B N 1
ATOM 1658 C CA . ASN B 1 52 ? -14.406 23.406 -5.145 1 71.75 52 ASN B CA 1
ATOM 1659 C C . ASN B 1 52 ? -13.594 22.969 -3.928 1 71.75 52 ASN B C 1
ATOM 1661 O O . ASN B 1 52 ? -13.992 23.219 -2.789 1 71.75 52 ASN B O 1
ATOM 1665 N N . LEU B 1 53 ? -12.43 22.234 -4.285 1 83.75 53 LEU B N 1
ATOM 1666 C CA . LEU B 1 53 ? -11.68 21.797 -3.117 1 83.75 53 LEU B CA 1
ATOM 1667 C C . LEU B 1 53 ? -10.203 22.172 -3.248 1 83.75 53 LEU B C 1
ATOM 1669 O O . LEU B 1 53 ? -9.586 21.938 -4.289 1 83.75 53 LEU B O 1
ATOM 1673 N N . THR B 1 54 ? -9.727 23 -2.293 1 91.31 54 THR B N 1
ATOM 1674 C CA . THR B 1 54 ? -8.305 23.344 -2.225 1 91.31 54 THR B CA 1
ATOM 1675 C C . THR B 1 54 ? -7.477 22.109 -1.902 1 91.31 54 THR B C 1
ATOM 1677 O O . THR B 1 54 ? -7.828 21.328 -1.016 1 91.31 54 THR B O 1
ATOM 1680 N N . ARG B 1 55 ? -6.453 21.906 -2.678 1 94.38 55 ARG B N 1
ATOM 1681 C CA . ARG B 1 55 ? -5.629 20.719 -2.502 1 94.38 55 ARG B CA 1
ATOM 1682 C C . ARG B 1 55 ? -4.148 21.047 -2.652 1 94.38 55 ARG B C 1
ATOM 1684 O O . ARG B 1 55 ? -3.793 22.156 -3.041 1 94.38 55 ARG B O 1
ATOM 1691 N N . ALA B 1 56 ? -3.344 20.094 -2.24 1 95.69 56 ALA B N 1
ATOM 1692 C CA . ALA B 1 56 ? -1.899 20.188 -2.426 1 95.69 56 ALA B CA 1
ATOM 1693 C C . ALA B 1 56 ? -1.48 19.641 -3.785 1 95.69 56 ALA B C 1
ATOM 1695 O O . ALA B 1 56 ? -1.895 18.531 -4.168 1 95.69 56 ALA B O 1
ATOM 1696 N N . TYR B 1 57 ? -0.673 20.406 -4.523 1 96.19 57 TYR B N 1
ATOM 1697 C CA . TYR B 1 57 ? -0.14 20 -5.82 1 96.19 57 TYR B CA 1
ATOM 1698 C C . TYR B 1 57 ? 1.381 19.922 -5.781 1 96.19 57 TYR B C 1
ATOM 1700 O O . TYR B 1 57 ? 2.051 20.875 -5.375 1 96.19 57 TYR B O 1
ATOM 1708 N N . ARG B 1 58 ? 1.873 18.797 -6.188 1 97.25 58 ARG B N 1
ATOM 1709 C CA . ARG B 1 58 ? 3.318 18.625 -6.273 1 97.25 58 ARG B CA 1
ATOM 1710 C C . ARG B 1 58 ? 3.914 19.469 -7.387 1 97.25 58 ARG B C 1
ATOM 1712 O O . ARG B 1 58 ? 3.35 19.562 -8.477 1 97.25 58 ARG B O 1
ATOM 1719 N N . VAL B 1 59 ? 5.039 20.047 -7.078 1 96.31 59 VAL B N 1
ATOM 1720 C CA . VAL B 1 59 ? 5.758 20.844 -8.062 1 96.31 59 VAL B CA 1
ATOM 1721 C C . VAL B 1 59 ? 6.793 19.984 -8.781 1 96.31 59 VAL B C 1
ATOM 1723 O O . VAL B 1 59 ? 7.723 19.469 -8.148 1 96.31 59 VAL B O 1
ATOM 1726 N N . THR B 1 60 ? 6.594 19.797 -10.047 1 94.06 60 THR B N 1
ATOM 1727 C CA . THR B 1 60 ? 7.547 19.031 -10.836 1 94.06 60 THR B CA 1
ATOM 1728 C C . THR B 1 60 ? 8.094 19.875 -11.984 1 94.06 60 THR B C 1
ATOM 1730 O O . THR B 1 60 ? 7.656 21 -12.203 1 94.06 60 THR B O 1
ATOM 1733 N N . SER B 1 61 ? 9.102 19.312 -12.695 1 93.75 61 SER B N 1
ATOM 1734 C CA . SER B 1 61 ? 9.648 19.984 -13.859 1 93.75 61 SER B CA 1
ATOM 1735 C C . SER B 1 61 ? 8.602 20.141 -14.961 1 93.75 61 SER B C 1
ATOM 1737 O O . SER B 1 61 ? 8.688 21.047 -15.789 1 93.75 61 SER B O 1
ATOM 1739 N N . ARG B 1 62 ? 7.633 19.281 -14.992 1 94.06 62 ARG B N 1
ATOM 1740 C CA . ARG B 1 62 ? 6.59 19.281 -16.016 1 94.06 62 ARG B CA 1
ATOM 1741 C C . ARG B 1 62 ? 5.391 20.109 -15.562 1 94.06 62 ARG B C 1
ATOM 1743 O O . ARG B 1 62 ? 4.41 20.234 -16.297 1 94.06 62 ARG B O 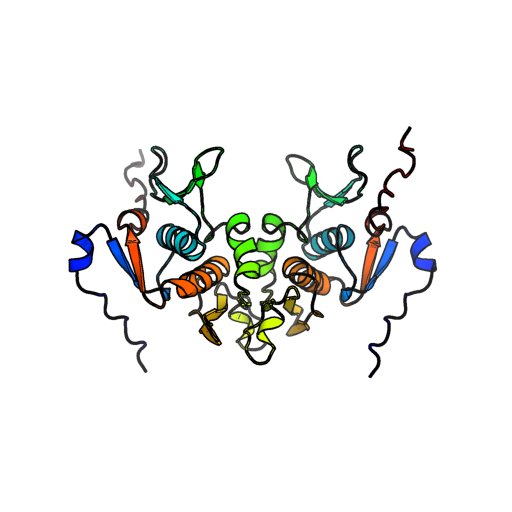1
ATOM 1750 N N . GLY B 1 63 ? 5.477 20.703 -14.367 1 94.31 63 GLY B N 1
ATOM 1751 C CA . GLY B 1 63 ? 4.371 21.484 -13.852 1 94.31 63 GLY B CA 1
ATOM 1752 C C . GLY B 1 63 ? 3.812 20.953 -12.547 1 94.31 63 GLY B C 1
ATOM 1753 O O . GLY B 1 63 ? 4.523 20.312 -11.781 1 94.31 63 GLY B O 1
ATOM 1754 N N . LEU B 1 64 ? 2.486 21.375 -12.336 1 93.56 64 LEU B N 1
ATOM 1755 C CA . LEU B 1 64 ? 1.829 20.984 -11.094 1 93.56 64 LEU B CA 1
ATOM 1756 C C . LEU B 1 64 ? 1.027 19.703 -11.281 1 93.56 64 LEU B C 1
ATOM 1758 O O . LEU B 1 64 ? 0.378 19.516 -12.32 1 93.56 64 LEU B O 1
ATOM 1762 N N . SER B 1 65 ? 1.159 18.781 -10.375 1 94.81 65 SER B N 1
ATOM 1763 C CA . SER B 1 65 ? 0.362 17.562 -10.375 1 94.81 65 SER B CA 1
ATOM 1764 C C . SER B 1 65 ? -0.255 17.297 -9.008 1 94.81 65 SER B C 1
ATOM 1766 O O . SER B 1 65 ? 0.378 17.547 -7.977 1 94.81 65 SER B O 1
ATOM 1768 N N . LEU B 1 66 ? -1.479 16.828 -9 1 93.94 66 LEU B N 1
ATOM 1769 C CA . LEU B 1 66 ? -2.191 16.547 -7.758 1 93.94 66 LEU B CA 1
ATOM 1770 C C . LEU B 1 66 ? -1.422 15.547 -6.902 1 93.94 66 LEU B C 1
ATOM 1772 O O . LEU B 1 66 ? -0.877 14.57 -7.418 1 93.94 66 LEU B O 1
ATOM 1776 N N . PHE B 1 67 ? -1.249 15.859 -5.668 1 96.31 67 PHE B N 1
ATOM 1777 C CA . PHE B 1 67 ? -0.643 14.969 -4.691 1 96.31 67 PHE B CA 1
ATOM 1778 C C . PHE B 1 67 ? -1.661 14.539 -3.641 1 96.31 67 PHE B C 1
ATOM 1780 O O . PHE B 1 67 ? -2.062 15.344 -2.797 1 96.31 67 PHE B O 1
ATOM 1787 N N . GLN B 1 68 ? -2.074 13.289 -3.727 1 97.56 68 GLN B N 1
ATOM 1788 C CA . GLN B 1 68 ? -3.15 12.82 -2.861 1 97.56 68 GLN B CA 1
ATOM 1789 C C . GLN B 1 68 ? -2.85 11.422 -2.32 1 97.56 68 GLN B C 1
ATOM 1791 O O . GLN B 1 68 ? -3.561 10.469 -2.631 1 97.56 68 GLN B O 1
ATOM 1796 N N . PRO B 1 69 ? -1.901 11.32 -1.418 1 98.12 69 PRO B N 1
ATOM 1797 C CA . PRO B 1 69 ? -1.536 10.016 -0.867 1 98.12 69 PRO B CA 1
ATOM 1798 C C . PRO B 1 69 ? -2.643 9.406 -0.01 1 98.12 69 PRO B C 1
ATOM 1800 O O . PRO B 1 69 ? -2.711 8.18 0.138 1 98.12 69 PRO B O 1
ATOM 1803 N N . SER B 1 70 ? -3.541 10.188 0.492 1 97.81 70 SER B N 1
ATOM 1804 C CA . SER B 1 70 ? -4.582 9.664 1.367 1 97.81 70 SER B CA 1
ATOM 1805 C C . SER B 1 70 ? -5.641 8.906 0.572 1 97.81 70 SER B C 1
ATOM 1807 O O . SER B 1 70 ? -6.461 8.188 1.147 1 97.81 70 SER B O 1
ATOM 1809 N N . THR B 1 71 ? -5.672 9.039 -0.8 1 96.88 71 THR B N 1
ATOM 1810 C CA . THR B 1 71 ? -6.688 8.375 -1.606 1 96.88 71 THR B CA 1
ATOM 1811 C C . THR B 1 71 ? -6.059 7.684 -2.811 1 96.88 71 THR B C 1
ATOM 1813 O O . THR B 1 71 ? -6.758 7.082 -3.625 1 96.88 71 THR B O 1
ATOM 1816 N N . ASP B 1 72 ? -4.789 7.797 -2.924 1 97.12 72 ASP B N 1
ATOM 1817 C CA . ASP B 1 72 ? -4.125 7.258 -4.109 1 97.12 72 ASP B CA 1
ATOM 1818 C C . ASP B 1 72 ? -2.902 6.43 -3.725 1 97.12 72 ASP B C 1
ATOM 1820 O O . ASP B 1 72 ? -1.89 6.977 -3.279 1 97.12 72 ASP B O 1
ATOM 1824 N N . TRP B 1 73 ? -2.91 5.164 -4.07 1 96.5 73 TRP B N 1
ATOM 1825 C CA . TRP B 1 73 ? -1.824 4.25 -3.736 1 96.5 73 TRP B CA 1
ATOM 1826 C C . TRP B 1 73 ? -0.561 4.598 -4.516 1 96.5 73 TRP B C 1
ATOM 1828 O O . TRP B 1 73 ? 0.553 4.379 -4.035 1 96.5 73 TRP B O 1
ATOM 1838 N N . ALA B 1 74 ? -0.735 5.098 -5.695 1 95.75 74 ALA B N 1
ATOM 1839 C CA . ALA B 1 74 ? 0.446 5.457 -6.477 1 95.75 74 ALA B CA 1
ATOM 1840 C C . ALA B 1 74 ? 1.291 6.496 -5.746 1 95.75 74 ALA B C 1
ATOM 1842 O O . ALA B 1 74 ? 2.514 6.535 -5.906 1 95.75 74 ALA B O 1
ATOM 1843 N N . HIS B 1 75 ? 0.634 7.312 -4.914 1 96.62 75 HIS B N 1
ATOM 1844 C CA . HIS B 1 75 ? 1.339 8.352 -4.176 1 96.62 75 HIS B CA 1
ATOM 1845 C C . HIS B 1 75 ? 1.794 7.848 -2.811 1 96.62 75 HIS B C 1
ATOM 1847 O O . HIS B 1 75 ? 2.875 8.203 -2.34 1 96.62 75 HIS B O 1
ATOM 1853 N N . ALA B 1 76 ? 0.96 7.039 -2.203 1 97.69 76 ALA B N 1
ATOM 1854 C CA . ALA B 1 76 ? 1.215 6.629 -0.825 1 97.69 76 ALA B CA 1
ATOM 1855 C C . ALA B 1 76 ? 2.098 5.383 -0.777 1 97.69 76 ALA B C 1
ATOM 1857 O O . ALA B 1 76 ? 2.852 5.188 0.178 1 97.69 76 ALA B O 1
ATOM 1858 N N . GLY B 1 77 ? 1.985 4.555 -1.811 1 96.38 77 GLY B N 1
ATOM 1859 C CA . GLY B 1 77 ? 2.656 3.266 -1.834 1 96.38 77 GLY B CA 1
ATOM 1860 C C . GLY B 1 77 ? 4.141 3.359 -1.538 1 96.38 77 GLY B C 1
ATOM 1861 O O . GLY B 1 77 ? 4.633 2.734 -0.596 1 96.38 77 GLY B O 1
ATOM 1862 N N . PRO B 1 78 ? 4.867 4.133 -2.301 1 95.81 78 PRO B N 1
ATOM 1863 C CA . PRO B 1 78 ? 6.312 4.254 -2.111 1 95.81 78 PRO B CA 1
ATOM 1864 C C . PRO B 1 78 ? 6.691 4.703 -0.701 1 95.81 78 PRO B C 1
ATOM 1866 O O . PRO B 1 78 ? 7.773 4.371 -0.212 1 95.81 78 PRO B O 1
ATOM 1869 N N . LEU B 1 79 ? 5.816 5.426 -0.045 1 96.94 79 LEU B N 1
ATOM 1870 C CA . LEU B 1 79 ? 6.117 5.934 1.29 1 96.94 79 LEU B CA 1
ATOM 1871 C C . LEU B 1 79 ? 6.133 4.801 2.311 1 96.94 79 LEU B C 1
ATOM 1873 O O . LEU B 1 79 ? 6.801 4.898 3.342 1 96.94 79 LEU B O 1
ATOM 1877 N N . LEU B 1 80 ? 5.363 3.75 2.023 1 96.44 80 LEU B N 1
ATOM 1878 C CA . LEU B 1 80 ? 5.316 2.588 2.904 1 96.44 80 LEU B CA 1
ATOM 1879 C C . LEU B 1 80 ? 6.711 1.997 3.096 1 96.44 80 LEU B C 1
ATOM 1881 O O . LEU B 1 80 ? 7.148 1.786 4.23 1 96.44 80 LEU B O 1
ATOM 1885 N N . ARG B 1 81 ? 7.391 1.796 2.008 1 93.88 81 ARG B N 1
ATOM 1886 C CA . ARG B 1 81 ? 8.742 1.242 2.055 1 93.88 81 ARG B CA 1
ATOM 1887 C C . ARG B 1 81 ? 9.734 2.264 2.602 1 93.88 81 ARG B C 1
ATOM 1889 O O . ARG B 1 81 ? 10.562 1.937 3.453 1 93.88 81 ARG B O 1
ATOM 1896 N N . GLU B 1 82 ? 9.68 3.48 2.088 1 94.19 82 GLU B N 1
ATOM 1897 C CA . GLU B 1 82 ? 10.641 4.52 2.445 1 94.19 82 GLU B CA 1
ATOM 1898 C C . GLU B 1 82 ? 10.672 4.746 3.953 1 94.19 82 GLU B C 1
ATOM 1900 O O . GLU B 1 82 ? 11.742 4.918 4.539 1 94.19 82 GLU B O 1
ATOM 1905 N N . TYR B 1 83 ? 9.492 4.695 4.598 1 94.44 83 TYR B N 1
ATOM 1906 C CA . TYR B 1 83 ? 9.406 5.012 6.016 1 94.44 83 TYR B CA 1
ATOM 1907 C C . TYR B 1 83 ? 9.25 3.746 6.852 1 94.44 83 TYR B C 1
ATOM 1909 O O . TYR B 1 83 ? 9.141 3.812 8.078 1 94.44 83 TYR B O 1
ATOM 1917 N N . GLN B 1 84 ? 9.195 2.574 6.137 1 94.44 84 GLN B N 1
ATOM 1918 C CA . GLN B 1 84 ? 9.094 1.277 6.801 1 94.44 84 GLN B CA 1
ATOM 1919 C C . GLN B 1 84 ? 7.848 1.202 7.68 1 94.44 84 GLN B C 1
ATOM 1921 O O . GLN B 1 84 ? 7.93 0.838 8.852 1 94.44 84 GLN B O 1
ATOM 1926 N N . VAL B 1 85 ? 6.758 1.569 7.102 1 96.25 85 VAL B N 1
ATOM 1927 C CA . VAL B 1 85 ? 5.5 1.581 7.84 1 96.25 85 VAL B CA 1
ATOM 1928 C C . VAL B 1 85 ? 4.867 0.191 7.805 1 96.25 85 VAL B C 1
ATOM 1930 O O . VAL B 1 85 ? 4.746 -0.415 6.738 1 96.25 85 VAL B O 1
ATOM 1933 N N . ALA B 1 86 ? 4.555 -0.34 8.977 1 96.81 86 ALA B N 1
ATOM 1934 C CA . ALA B 1 86 ? 3.742 -1.553 9.062 1 96.81 86 ALA B CA 1
ATOM 1935 C C . ALA B 1 86 ? 2.254 -1.222 8.992 1 96.81 86 ALA B C 1
ATOM 1937 O O . ALA B 1 86 ? 1.79 -0.289 9.656 1 96.81 86 ALA B O 1
ATOM 1938 N N . LEU B 1 87 ? 1.497 -1.919 8.188 1 97.62 87 LEU B N 1
ATOM 1939 C CA . LEU B 1 87 ? 0.063 -1.708 8.016 1 97.62 87 LEU B CA 1
ATOM 1940 C C . LEU B 1 87 ? -0.716 -2.969 8.383 1 97.62 87 LEU B C 1
ATOM 1942 O O . LEU B 1 87 ? -0.424 -4.051 7.867 1 97.62 87 LEU B O 1
ATOM 1946 N N . ASN B 1 88 ? -1.733 -2.791 9.258 1 96.81 88 ASN B N 1
ATOM 1947 C CA . ASN B 1 88 ? -2.537 -3.92 9.719 1 96.81 88 ASN B CA 1
ATOM 1948 C C . ASN B 1 88 ? -4.027 -3.582 9.727 1 96.81 88 ASN B C 1
ATOM 1950 O O . ASN B 1 88 ? -4.426 -2.533 10.227 1 96.81 88 ASN B O 1
ATOM 1954 N N . PRO B 1 89 ? -4.805 -4.492 9.117 1 95.75 89 PRO B N 1
ATOM 1955 C CA . PRO B 1 89 ? -6.238 -4.312 9.344 1 95.75 89 PRO B CA 1
ATOM 1956 C C . PRO B 1 89 ? -6.641 -4.543 10.805 1 95.75 89 PRO B C 1
ATOM 1958 O O . PRO B 1 89 ? -6.082 -5.422 11.469 1 95.75 89 PRO B O 1
ATOM 1961 N N . GLU B 1 90 ? -7.547 -3.732 11.273 1 93.19 90 GLU B N 1
ATOM 1962 C CA . GLU B 1 90 ? -8.016 -3.881 12.648 1 93.19 90 GLU B CA 1
ATOM 1963 C C . GLU B 1 90 ? -8.555 -5.285 12.898 1 93.19 90 GLU B C 1
ATOM 1965 O O . GLU B 1 90 ? -8.445 -5.809 14.008 1 93.19 90 GLU B O 1
ATOM 1970 N N . ALA B 1 91 ? -9.039 -5.902 11.844 1 89 91 ALA B N 1
ATOM 1971 C CA . ALA B 1 91 ? -9.602 -7.246 11.914 1 89 91 ALA B CA 1
ATOM 1972 C C . ALA B 1 91 ? -8.586 -8.242 12.469 1 89 91 ALA B C 1
ATOM 1974 O O . ALA B 1 91 ? -8.961 -9.242 13.086 1 89 91 ALA B O 1
ATOM 1975 N N . HIS B 1 92 ? -7.324 -7.953 12.195 1 90.44 92 HIS B N 1
ATOM 1976 C CA . HIS B 1 92 ? -6.289 -8.891 12.625 1 90.44 92 HIS B CA 1
ATOM 1977 C C . HIS B 1 92 ? -6.137 -8.883 14.141 1 90.44 92 HIS B C 1
ATOM 1979 O O . HIS B 1 92 ? -5.516 -9.781 14.711 1 90.44 92 HIS B O 1
ATOM 1985 N N . TYR B 1 93 ? -6.613 -7.922 14.789 1 84.38 93 TYR B N 1
ATOM 1986 C CA . TYR B 1 93 ? -6.484 -7.82 16.234 1 84.38 93 TYR B CA 1
ATOM 1987 C C . TYR B 1 93 ? -7.715 -8.383 16.938 1 84.38 93 TYR B C 1
ATOM 1989 O O . TYR B 1 93 ? -7.758 -8.469 18.172 1 84.38 93 TYR B O 1
ATOM 1997 N N . GLY B 1 94 ? -8.844 -8.609 16.234 1 74.94 94 GLY B N 1
ATOM 1998 C CA . GLY B 1 94 ? -10.031 -9.203 16.812 1 74.94 94 GLY B CA 1
ATOM 1999 C C . GLY B 1 94 ? -9.961 -10.719 16.922 1 74.94 94 GLY B C 1
ATOM 2000 O O . GLY B 1 94 ? -8.891 -11.305 16.734 1 74.94 94 GLY B O 1
ATOM 2001 N N . ALA B 1 95 ? -11.203 -11.148 17.297 1 61.47 95 ALA B N 1
ATOM 2002 C CA . ALA B 1 95 ? -11.367 -12.594 17.391 1 61.47 95 ALA B CA 1
ATOM 2003 C C . ALA B 1 95 ? -11.32 -13.242 16.016 1 61.47 95 ALA B C 1
ATOM 2005 O O . ALA B 1 95 ? -11.992 -12.781 15.078 1 61.47 95 ALA B O 1
ATOM 2006 N N . GLU B 1 96 ? -10.43 -14.164 15.797 1 58.16 96 GLU B N 1
ATOM 2007 C CA . GLU B 1 96 ? -10.094 -15.102 14.727 1 58.16 96 GLU B CA 1
ATOM 2008 C C . GLU B 1 96 ? -9.758 -14.375 13.43 1 58.16 96 GLU B C 1
ATOM 2010 O O . GLU B 1 96 ? -9.859 -14.953 12.344 1 58.16 96 GLU B O 1
ATOM 2015 N N . GLY B 1 97 ? -9.445 -13.039 13.578 1 60.47 97 GLY B N 1
ATOM 2016 C CA . GLY B 1 97 ? -8.977 -12.398 12.359 1 60.47 97 GLY B CA 1
ATOM 2017 C C . GLY B 1 97 ? -9.953 -12.523 11.203 1 60.47 97 GLY B C 1
ATOM 2018 O O . GLY B 1 97 ? -9.555 -12.492 10.039 1 60.47 97 GLY B O 1
ATOM 2019 N N . THR B 1 98 ? -11.25 -12.977 11.516 1 61.75 98 THR B N 1
ATOM 2020 C CA . THR B 1 98 ? -12.148 -13.508 10.5 1 61.75 98 THR B CA 1
ATOM 2021 C C . THR B 1 98 ? -13.062 -12.414 9.953 1 61.75 98 THR B C 1
ATOM 2023 O O . THR B 1 98 ? -13.672 -12.578 8.898 1 61.75 98 THR B O 1
ATOM 2026 N N . GLU B 1 99 ? -13.055 -11.375 10.734 1 70.81 99 GLU B N 1
ATOM 2027 C CA . GLU B 1 99 ? -14.031 -10.414 10.234 1 70.81 99 GLU B CA 1
ATOM 2028 C C . GLU B 1 99 ? -13.352 -9.25 9.508 1 70.81 99 GLU B C 1
ATOM 2030 O O . GL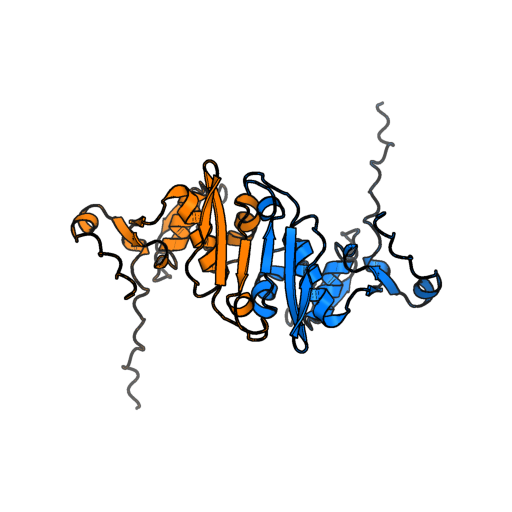U B 1 99 ? -12.297 -8.781 9.945 1 70.81 99 GLU B O 1
ATOM 2035 N N . ASN B 1 100 ? -13.828 -8.961 8.258 1 80.75 100 ASN B N 1
ATOM 2036 C CA . ASN B 1 100 ? -13.344 -7.812 7.504 1 80.75 100 ASN B CA 1
ATOM 2037 C C . ASN B 1 100 ? -13.562 -6.508 8.258 1 80.75 100 ASN B C 1
ATOM 2039 O O . ASN B 1 100 ? -14.578 -6.352 8.945 1 80.75 100 ASN B O 1
ATOM 2043 N N . SER B 1 101 ? -12.539 -5.719 8.383 1 86.25 101 SER B N 1
ATOM 2044 C CA . SER B 1 101 ? -12.641 -4.391 8.977 1 86.25 101 SER B CA 1
ATOM 2045 C C . SER B 1 101 ? -12.281 -3.305 7.969 1 86.25 101 SER B C 1
ATOM 2047 O O . SER B 1 101 ? -11.422 -3.504 7.113 1 86.25 101 SER B O 1
ATOM 2049 N N . GLU B 1 102 ? -12.969 -2.168 8.07 1 91.25 102 GLU B N 1
ATOM 2050 C CA . GLU B 1 102 ? -12.625 -1.012 7.25 1 91.25 102 GLU B CA 1
ATOM 2051 C C . GLU B 1 102 ? -11.492 -0.206 7.879 1 91.25 102 GLU B C 1
ATOM 2053 O O . GLU B 1 102 ? -10.859 0.612 7.207 1 91.25 102 GLU B O 1
ATOM 2058 N N . ARG B 1 103 ? -11.273 -0.455 9.141 1 95.12 103 ARG B N 1
ATOM 2059 C CA . ARG B 1 103 ? -10.297 0.35 9.867 1 95.12 103 ARG B CA 1
ATOM 2060 C C . ARG B 1 103 ? -8.922 -0.301 9.836 1 95.12 103 ARG B C 1
ATOM 2062 O O . ARG B 1 103 ? -8.805 -1.528 9.82 1 95.12 103 ARG B O 1
ATOM 2069 N N . TRP B 1 104 ? -7.961 0.566 9.859 1 97.06 104 TRP B N 1
ATOM 2070 C CA . TRP B 1 104 ? -6.582 0.106 9.742 1 97.06 104 TRP B CA 1
ATOM 2071 C C . TRP B 1 104 ? -5.676 0.826 10.734 1 97.06 104 TRP B C 1
ATOM 2073 O O . TRP B 1 104 ? -5.965 1.952 11.141 1 97.06 104 TRP B O 1
ATOM 2083 N N . ILE B 1 105 ? -4.613 0.149 11.109 1 97.88 105 ILE B N 1
ATOM 2084 C CA . ILE B 1 105 ? -3.629 0.668 12.055 1 97.88 105 ILE B CA 1
ATOM 2085 C C . ILE B 1 105 ? -2.238 0.621 11.43 1 97.88 105 ILE B C 1
ATOM 2087 O O . ILE B 1 105 ? -1.875 -0.364 10.781 1 97.88 105 ILE B O 1
ATOM 2091 N N . ALA B 1 106 ? -1.532 1.655 11.547 1 98.06 106 ALA B N 1
ATOM 2092 C CA . ALA B 1 106 ? -0.155 1.721 11.07 1 98.06 106 ALA B CA 1
ATOM 2093 C C . ALA B 1 106 ? 0.825 1.859 12.234 1 98.06 106 ALA B C 1
ATOM 2095 O O . ALA B 1 106 ? 0.528 2.529 13.227 1 98.06 106 ALA B O 1
ATOM 2096 N N . ASN B 1 107 ? 1.938 1.209 12.133 1 96.25 107 ASN B N 1
ATOM 2097 C CA . ASN B 1 107 ? 3.049 1.303 13.078 1 96.25 107 ASN B CA 1
ATOM 2098 C C . ASN B 1 107 ? 4.332 1.759 12.383 1 96.25 107 ASN B C 1
ATOM 2100 O O . ASN B 1 107 ? 4.629 1.33 11.266 1 96.25 107 ASN B O 1
ATOM 2104 N N . ILE B 1 108 ? 5.02 2.619 13.086 1 94.5 108 ILE B N 1
ATOM 2105 C CA . ILE B 1 108 ? 6.242 3.141 12.477 1 94.5 108 ILE B CA 1
ATOM 2106 C C . ILE B 1 108 ? 7.309 3.34 13.547 1 94.5 108 ILE B C 1
ATOM 2108 O O . ILE B 1 108 ? 6.992 3.684 14.695 1 94.5 108 ILE B O 1
ATOM 2112 N N . TYR B 1 109 ? 8.516 3.016 13.172 1 91.25 109 TYR B N 1
ATOM 2113 C CA . TYR B 1 109 ? 9.688 3.4 13.945 1 91.25 109 TYR B CA 1
ATOM 2114 C C . TYR B 1 109 ? 10.398 4.582 13.297 1 91.25 109 TYR B C 1
ATOM 2116 O O . TYR B 1 109 ? 10.609 4.605 12.086 1 91.25 109 TYR B O 1
ATOM 2124 N N . TYR B 1 110 ? 10.617 5.566 14.133 1 84.62 110 TYR B N 1
ATOM 2125 C CA . TYR B 1 110 ? 11.273 6.738 13.562 1 84.62 110 TYR B CA 1
ATOM 2126 C C . TYR B 1 110 ? 12.203 7.395 14.578 1 84.62 110 TYR B C 1
ATOM 2128 O O . TYR B 1 110 ? 12.117 7.117 15.773 1 84.62 110 TYR B O 1
ATOM 2136 N N . SER B 1 111 ? 13.062 8.266 14.062 1 77.19 111 SER B N 1
ATOM 2137 C CA . SER B 1 111 ? 13.953 9.133 14.836 1 77.19 111 SER B CA 1
ATOM 2138 C C . SER B 1 111 ? 14.562 8.375 16.016 1 77.19 111 SER B C 1
ATOM 2140 O O . SER B 1 111 ? 14 8.367 17.109 1 77.19 111 SER B O 1
ATOM 2142 N N . GLY B 1 112 ? 15.672 7.754 15.977 1 70.62 112 GLY B N 1
ATOM 2143 C CA . GLY B 1 112 ? 16.453 7.262 17.094 1 70.62 112 GLY B CA 1
ATOM 2144 C C . GLY B 1 112 ? 15.742 6.176 17.891 1 70.62 112 GLY B C 1
ATOM 2145 O O . GLY B 1 112 ? 15.852 6.117 19.109 1 70.62 112 GLY B O 1
ATOM 2146 N N . GLY B 1 113 ? 14.75 5.555 17.281 1 77.31 113 GLY B N 1
ATOM 2147 C CA . GLY B 1 113 ? 14.156 4.43 17.984 1 77.31 113 GLY B CA 1
ATOM 2148 C C . GLY B 1 113 ? 12.742 4.699 18.453 1 77.31 113 GLY B C 1
ATOM 2149 O O . GLY B 1 113 ? 12.141 3.861 19.125 1 77.31 113 GLY B O 1
ATOM 2150 N N . GLU B 1 114 ? 12.242 5.934 18.219 1 87.69 114 GLU B N 1
ATOM 2151 C CA . GLU B 1 114 ? 10.852 6.23 18.562 1 87.69 114 GLU B CA 1
ATOM 2152 C C . GLU B 1 114 ? 9.883 5.391 17.75 1 87.69 114 GLU B C 1
ATOM 2154 O O . GLU B 1 114 ? 10.172 5.043 16.594 1 87.69 114 GLU B O 1
ATOM 2159 N N . GLN B 1 115 ? 8.844 5.031 18.391 1 91.62 115 GLN B N 1
ATOM 2160 C CA . GLN B 1 115 ? 7.797 4.262 17.734 1 91.62 115 GLN B CA 1
ATOM 2161 C C . GLN B 1 115 ? 6.438 4.934 17.891 1 91.62 115 GLN B C 1
ATOM 2163 O O . GLN B 1 115 ? 6.176 5.586 18.906 1 91.62 115 GLN B O 1
ATOM 2168 N N . TYR B 1 116 ? 5.684 4.805 16.906 1 94.75 116 TYR B N 1
ATOM 2169 C CA . TYR B 1 116 ? 4.32 5.32 16.953 1 94.75 116 TYR B CA 1
ATOM 2170 C C . TYR B 1 116 ? 3.342 4.32 16.344 1 94.75 116 TYR B C 1
ATOM 2172 O O . TYR B 1 116 ? 3.639 3.693 15.336 1 94.75 116 TYR B O 1
ATOM 2180 N N . THR B 1 117 ? 2.213 4.152 17 1 97.06 117 THR B N 1
ATOM 2181 C CA . THR B 1 117 ? 1.082 3.383 16.5 1 97.06 117 THR B CA 1
ATOM 2182 C C . THR B 1 117 ? -0.153 4.266 16.344 1 97.06 117 THR B C 1
ATOM 2184 O O . THR B 1 117 ? -0.587 4.898 17.312 1 97.06 117 THR B O 1
ATOM 2187 N N . THR B 1 118 ? -0.677 4.316 15.18 1 98.06 118 THR B N 1
ATOM 2188 C CA . THR B 1 118 ? -1.84 5.164 14.945 1 98.06 118 THR B CA 1
ATOM 2189 C C . THR B 1 118 ? -3.076 4.59 15.633 1 98.06 118 THR B C 1
ATOM 2191 O O . THR B 1 118 ? -3.156 3.381 15.867 1 98.06 118 THR B O 1
ATOM 2194 N N . GLU B 1 119 ? -4.008 5.523 16.016 1 97.19 119 GLU B N 1
ATOM 2195 C CA . GLU B 1 119 ? -5.363 5.031 16.234 1 97.19 119 GLU B CA 1
ATOM 2196 C C . GLU B 1 119 ? -5.945 4.422 14.961 1 97.19 119 GLU B C 1
ATOM 2198 O O . GLU B 1 119 ? -5.496 4.734 13.852 1 97.19 119 GLU B O 1
ATOM 2203 N N . PRO B 1 120 ? -6.891 3.461 15.117 1 96.94 120 PRO B N 1
ATOM 2204 C CA . PRO B 1 120 ? -7.512 2.93 13.906 1 96.94 120 PRO B CA 1
ATOM 2205 C C . PRO B 1 120 ? -8.055 4.027 12.992 1 96.94 120 PRO B C 1
ATOM 2207 O O . PRO B 1 120 ? -8.812 4.891 13.445 1 96.94 120 PRO B O 1
ATOM 2210 N N . ALA B 1 121 ? -7.586 4.035 11.797 1 97.5 121 ALA B N 1
ATOM 2211 C CA . ALA B 1 121 ? -8.023 5.008 10.797 1 97.5 121 ALA B CA 1
ATOM 2212 C C . ALA B 1 121 ? -9.117 4.422 9.906 1 97.5 121 ALA B C 1
ATOM 2214 O O . ALA B 1 121 ? -9.344 3.211 9.906 1 97.5 121 ALA B O 1
ATOM 2215 N N . ARG B 1 122 ? -9.766 5.27 9.125 1 95.12 122 ARG B N 1
ATOM 2216 C CA . ARG B 1 122 ? -10.914 4.84 8.336 1 95.12 122 ARG B CA 1
ATOM 2217 C C . ARG B 1 122 ? -10.5 3.865 7.242 1 95.12 122 ARG B C 1
ATOM 2219 O O . ARG B 1 122 ? -11.312 3.074 6.758 1 95.12 122 ARG B O 1
ATOM 2226 N N . ASN B 1 123 ? -9.242 4.031 6.785 1 96.31 123 ASN B N 1
ATOM 2227 C CA . ASN B 1 123 ? -8.703 3.045 5.852 1 96.31 123 ASN B CA 1
ATOM 2228 C C . ASN B 1 123 ? -7.184 2.967 5.93 1 96.31 123 ASN B C 1
ATOM 2230 O O . ASN B 1 123 ? -6.562 3.676 6.723 1 96.31 123 ASN B O 1
ATOM 2234 N N . GLU B 1 124 ? -6.609 2.088 5.172 1 97.44 124 GLU B N 1
ATOM 2235 C CA . GLU B 1 124 ? -5.18 1.792 5.211 1 97.44 124 GLU B CA 1
ATOM 2236 C C . GLU B 1 124 ? -4.355 2.994 4.766 1 97.44 124 GLU B C 1
ATOM 2238 O O . GLU B 1 124 ? -3.283 3.256 5.316 1 97.44 124 GLU B O 1
ATOM 2243 N N . LEU B 1 125 ? -4.848 3.746 3.773 1 98.31 125 LEU B N 1
ATOM 2244 C CA . LEU B 1 125 ? -4.086 4.875 3.254 1 98.31 125 LEU B CA 1
ATOM 2245 C C . LEU B 1 125 ? -3.99 5.992 4.289 1 98.31 125 LEU B C 1
ATOM 2247 O O . LEU B 1 125 ? -2.932 6.598 4.457 1 98.31 125 LEU B O 1
ATOM 2251 N N . VAL B 1 126 ? -5.09 6.285 4.953 1 98.44 126 VAL B N 1
ATOM 2252 C CA . VAL B 1 126 ? -5.09 7.324 5.98 1 98.44 126 VAL B CA 1
ATOM 2253 C C . VAL B 1 126 ? -4.172 6.914 7.129 1 98.44 126 VAL B C 1
ATOM 2255 O O . VAL B 1 126 ? -3.396 7.73 7.637 1 98.44 126 VAL B O 1
ATOM 2258 N N . ALA B 1 127 ? -4.203 5.668 7.523 1 98.56 127 ALA B N 1
ATOM 2259 C CA . ALA B 1 127 ? -3.309 5.168 8.562 1 98.56 127 ALA B CA 1
ATOM 2260 C C . ALA B 1 127 ? -1.847 5.348 8.164 1 98.56 127 ALA B C 1
ATOM 2262 O O . ALA B 1 127 ? -1.039 5.852 8.945 1 98.56 127 ALA B O 1
ATOM 2263 N N . LEU B 1 128 ? -1.542 4.926 6.941 1 98.5 128 LEU B N 1
ATOM 2264 C CA . LEU B 1 128 ? -0.192 5.059 6.402 1 98.5 128 LEU B CA 1
ATOM 2265 C C . LEU B 1 128 ? 0.262 6.516 6.426 1 98.5 128 LEU B C 1
ATOM 2267 O O . LEU B 1 128 ? 1.359 6.82 6.898 1 98.5 128 LEU B O 1
ATOM 2271 N N . CYS B 1 129 ? -0.596 7.367 5.961 1 98.81 129 CYS B N 1
ATOM 2272 C CA . CYS B 1 129 ? -0.253 8.781 5.855 1 98.81 129 CYS B CA 1
ATOM 2273 C C . CYS B 1 129 ? -0.032 9.391 7.234 1 98.81 129 CYS B C 1
ATOM 2275 O O . CYS B 1 129 ? 0.916 10.148 7.438 1 98.81 129 CYS B O 1
ATOM 2277 N N . ARG B 1 130 ? -0.878 9.07 8.203 1 98.62 130 ARG B N 1
ATOM 2278 C CA . ARG B 1 130 ? -0.715 9.602 9.547 1 98.62 130 ARG B CA 1
ATOM 2279 C C . ARG B 1 130 ? 0.587 9.117 10.172 1 98.62 130 ARG B C 1
ATOM 2281 O O . ARG B 1 130 ? 1.259 9.859 10.891 1 98.62 130 ARG B O 1
ATOM 2288 N N . ALA B 1 131 ? 0.912 7.875 9.891 1 98.31 131 ALA B N 1
ATOM 2289 C CA . ALA B 1 131 ? 2.178 7.336 10.383 1 98.31 131 ALA B CA 1
ATOM 2290 C C . ALA B 1 131 ? 3.363 8.109 9.812 1 98.31 131 ALA B C 1
ATOM 2292 O O . ALA B 1 131 ? 4.336 8.383 10.523 1 98.31 131 ALA B O 1
ATOM 2293 N N . VAL B 1 132 ? 3.291 8.469 8.586 1 97.94 132 VAL B N 1
ATOM 2294 C CA . VAL B 1 132 ? 4.367 9.227 7.953 1 97.94 132 VAL B CA 1
ATOM 2295 C C . VAL B 1 132 ? 4.441 10.625 8.562 1 97.94 132 VAL B C 1
ATOM 2297 O O . VAL B 1 132 ? 5.527 11.117 8.883 1 97.94 132 VAL B O 1
ATOM 2300 N N . VAL B 1 133 ? 3.309 11.234 8.773 1 98.5 133 VAL B N 1
ATOM 2301 C CA . VAL B 1 133 ? 3.225 12.625 9.227 1 98.5 133 VAL B CA 1
ATOM 2302 C C . VAL B 1 133 ? 3.814 12.742 10.633 1 98.5 133 VAL B C 1
ATOM 2304 O O . VAL B 1 133 ? 4.477 13.734 10.953 1 98.5 133 VAL B O 1
ATOM 2307 N N . VAL B 1 134 ? 3.639 11.727 11.453 1 97.5 134 VAL B N 1
ATOM 2308 C CA . VAL B 1 134 ? 4.062 11.789 12.852 1 97.5 134 VAL B CA 1
ATOM 2309 C C . VAL B 1 134 ? 5.582 11.898 12.922 1 97.5 134 VAL B C 1
ATOM 2311 O O . VAL B 1 134 ? 6.129 12.414 13.906 1 97.5 134 VAL B O 1
ATOM 2314 N N . THR B 1 135 ? 6.242 11.414 11.891 1 95.69 135 THR B N 1
ATOM 2315 C CA . THR B 1 135 ? 7.699 11.398 11.914 1 95.69 135 THR B CA 1
ATOM 2316 C C . THR B 1 135 ? 8.258 12.812 11.914 1 95.69 135 THR B C 1
ATOM 2318 O O . THR B 1 135 ? 9.398 13.039 12.336 1 95.69 135 THR B O 1
ATOM 2321 N N . LYS B 1 136 ? 7.504 13.773 11.453 1 96.12 136 LYS B N 1
ATOM 2322 C CA . LYS B 1 136 ? 7.949 15.164 11.359 1 96.12 136 LYS B CA 1
ATOM 2323 C C . LYS B 1 136 ? 7.258 16.031 12.406 1 96.12 136 LYS B C 1
ATOM 2325 O O . LYS B 1 136 ? 7.891 16.906 13.016 1 96.12 136 LYS B O 1
ATOM 2330 N N . PHE B 1 137 ? 5.973 15.852 12.641 1 95.44 137 PHE B N 1
ATOM 2331 C CA . PHE B 1 137 ? 5.176 16.844 13.352 1 95.44 137 PHE B CA 1
ATOM 2332 C C . PHE B 1 137 ? 4.844 16.359 14.758 1 95.44 137 PHE B C 1
ATOM 2334 O O . PHE B 1 137 ? 4.488 17.172 15.625 1 95.44 137 PHE B O 1
ATOM 2341 N N . GLY B 1 138 ? 4.93 15.047 14.953 1 92.25 138 GLY B N 1
ATOM 2342 C CA . GLY B 1 138 ? 4.43 14.516 16.203 1 92.25 138 GLY B CA 1
ATOM 2343 C C . GLY B 1 138 ? 2.916 14.43 16.266 1 92.25 138 GLY B C 1
ATOM 2344 O O . GLY B 1 138 ? 2.281 14.008 15.289 1 92.25 138 GLY B O 1
ATOM 2345 N N . ASP B 1 139 ? 2.285 14.953 17.359 1 94.12 139 ASP B N 1
ATOM 2346 C CA . ASP B 1 139 ? 0.873 14.664 17.594 1 94.12 139 ASP B CA 1
ATOM 2347 C C . ASP B 1 139 ? -0.017 15.734 16.969 1 94.12 139 ASP B C 1
ATOM 2349 O O . ASP B 1 139 ? -1.199 15.492 16.703 1 94.12 139 ASP B O 1
ATOM 2353 N N . TRP B 1 140 ? 0.576 16.922 16.828 1 95.19 140 TRP B N 1
ATOM 2354 C CA . TRP B 1 140 ? -0.195 18.047 16.281 1 95.19 140 TRP B CA 1
ATOM 2355 C C . TRP B 1 140 ? 0.477 18.625 15.047 1 95.19 140 TRP B C 1
ATOM 2357 O O . TRP B 1 140 ? 1.701 18.766 15.008 1 95.19 140 TRP B O 1
ATOM 2367 N N . VAL B 1 141 ? -0.396 18.984 14.141 1 96.19 141 VAL B N 1
ATOM 2368 C CA . VAL B 1 141 ? 0.105 19.547 12.891 1 96.19 141 VAL B CA 1
ATOM 2369 C C . VAL B 1 141 ? -0.545 20.891 12.625 1 96.19 141 VAL B C 1
ATOM 2371 O O . VAL B 1 141 ? -1.765 21.047 12.742 1 96.19 141 VAL B O 1
ATOM 2374 N N . SER B 1 142 ? 0.246 21.891 12.359 1 95.56 142 SER B N 1
ATOM 2375 C CA . SER B 1 142 ? -0.253 23.172 11.898 1 95.56 142 SER B CA 1
ATOM 2376 C C . SER B 1 142 ? -0.43 23.188 10.383 1 95.56 142 SER B C 1
ATOM 2378 O O . SER B 1 142 ? 0.551 23.156 9.641 1 95.56 142 SER B O 1
ATOM 2380 N N . VAL B 1 143 ? -1.681 23.234 9.969 1 95.81 143 VAL B N 1
ATOM 2381 C CA . VAL B 1 143 ? -1.992 23.109 8.547 1 95.81 143 VAL B CA 1
ATOM 2382 C C . VAL B 1 143 ? -2.592 24.422 8.031 1 95.81 143 VAL B C 1
ATOM 2384 O O . VAL B 1 143 ? -3.312 25.109 8.758 1 95.81 143 VAL B O 1
ATOM 2387 N N . PRO B 1 144 ? -2.248 24.844 6.727 1 94.06 144 PRO B N 1
ATOM 2388 C CA . PRO B 1 144 ? -2.943 26 6.16 1 94.06 144 PRO B CA 1
ATOM 2389 C C . PRO B 1 144 ? -4.461 25.875 6.246 1 94.06 144 PRO B C 1
ATOM 2391 O O . PRO B 1 144 ? -5.023 24.828 5.887 1 94.06 144 PRO B O 1
ATOM 2394 N N . VAL B 1 145 ? -5.117 26.906 6.645 1 91.44 145 VAL B N 1
ATOM 2395 C CA . VAL B 1 145 ? -6.547 26.891 6.938 1 91.44 145 VAL B CA 1
ATOM 2396 C C . VAL B 1 145 ? -7.328 26.516 5.684 1 91.44 145 VAL B C 1
ATOM 2398 O O . VAL B 1 145 ? -8.359 25.828 5.766 1 91.44 145 VAL B O 1
ATOM 2401 N N . GLU B 1 146 ? -6.871 26.828 4.523 1 89.62 146 GLU B N 1
ATOM 2402 C CA . GLU B 1 146 ? -7.559 26.562 3.26 1 89.62 146 GLU B CA 1
ATOM 2403 C C . GLU B 1 146 ? -7.699 25.062 3.002 1 89.62 146 GLU B C 1
ATOM 2405 O O . GLU B 1 146 ? -8.57 24.641 2.236 1 89.62 146 GLU B O 1
ATOM 2410 N N . LEU B 1 147 ? -6.879 24.297 3.662 1 92.75 147 LEU B N 1
ATOM 2411 C CA . LEU B 1 147 ? -6.891 22.859 3.432 1 92.75 147 LEU B CA 1
ATOM 2412 C C . LEU B 1 147 ? -7.754 22.156 4.469 1 92.75 147 LEU B C 1
ATOM 2414 O O . LEU B 1 147 ? -7.996 20.938 4.367 1 92.75 147 LEU B O 1
ATOM 2418 N N . SER B 1 148 ? -8.078 22.812 5.477 1 84.88 148 SER B N 1
ATOM 2419 C CA . SER B 1 148 ? -8.82 22.188 6.578 1 84.88 148 SER B CA 1
ATOM 2420 C C . SER B 1 148 ? -10.32 22.344 6.391 1 84.88 148 SER B C 1
ATOM 2422 O O . SER B 1 148 ? -11.109 21.859 7.207 1 84.88 148 SER B O 1
ATOM 2424 N N . VAL B 1 149 ? -10.711 23.062 5.332 1 69.06 149 VAL B N 1
ATOM 2425 C CA . VAL B 1 149 ? -12.117 23.391 5.148 1 69.06 149 VAL B CA 1
ATOM 2426 C C . VAL B 1 149 ? -12.859 22.188 4.578 1 69.06 149 VAL B C 1
ATOM 2428 O O . VAL B 1 149 ? -12.406 21.578 3.607 1 69.06 149 VAL B O 1
ATOM 2431 N N . ALA B 1 150 ? -13.734 21.438 5.465 1 56.47 150 ALA B N 1
ATOM 2432 C CA . ALA B 1 150 ? -14.562 20.328 5.008 1 56.47 150 ALA B CA 1
ATOM 2433 C C . ALA B 1 150 ? -15.273 20.672 3.705 1 56.47 150 ALA B C 1
ATOM 2435 O O . ALA B 1 150 ? -15.641 21.828 3.484 1 56.47 150 ALA B O 1
ATOM 2436 N N . PRO B 1 151 ? -15.039 19.766 2.66 1 49.19 151 PRO B N 1
ATOM 2437 C CA . PRO B 1 151 ? -15.805 20.141 1.469 1 49.19 151 PRO B CA 1
ATOM 2438 C C . PRO B 1 151 ? -17.203 20.641 1.806 1 49.19 151 PRO B C 1
ATOM 2440 O O . PRO B 1 151 ? -17.844 20.125 2.725 1 49.19 151 PRO B O 1
ATOM 2443 N N . GLU B 1 152 ? -17.453 21.781 1.732 1 44.69 152 GLU B N 1
ATOM 2444 C CA . GLU B 1 152 ? -18.828 22.219 1.875 1 44.69 152 GLU B CA 1
ATOM 2445 C C . GLU B 1 152 ? -19.812 21.203 1.283 1 44.69 152 GLU B C 1
ATOM 2447 O O . GLU B 1 152 ? -19.625 20.75 0.154 1 44.69 152 GLU B O 1
ATOM 2452 N N . ALA B 1 153 ? -20.344 20.297 2.135 1 40.22 153 ALA B N 1
ATOM 2453 C CA . ALA B 1 153 ? -21.453 19.484 1.611 1 40.22 153 ALA B CA 1
ATOM 2454 C C . ALA B 1 153 ? -22.219 20.234 0.531 1 40.22 153 ALA B C 1
ATOM 2456 O O . ALA B 1 153 ? -22.703 21.359 0.76 1 40.22 153 ALA B O 1
ATOM 2457 N N . ALA B 1 154 ? -21.891 20.016 -0.675 1 38.94 154 ALA B N 1
ATOM 2458 C CA . ALA B 1 154 ? -22.844 20.531 -1.647 1 38.94 154 ALA B CA 1
ATOM 2459 C C . ALA B 1 154 ? -24.266 20.172 -1.271 1 38.94 154 ALA B C 1
ATOM 2461 O O . ALA B 1 154 ? -24.609 18.984 -1.169 1 38.94 154 ALA B O 1
ATOM 2462 N N . TYR B 1 155 ? -24.984 20.781 -0.416 1 36.28 155 TYR B N 1
ATOM 2463 C CA . TYR B 1 155 ? -26.422 20.609 -0.216 1 36.28 155 TYR B CA 1
ATOM 2464 C C . TYR B 1 155 ? -27.125 20.344 -1.54 1 36.28 155 TYR B C 1
ATOM 2466 O O . TYR B 1 155 ? -26.797 20.953 -2.559 1 36.28 155 TYR B O 1
ATOM 2474 N N . PRO B 1 156 ? -27.656 19.094 -1.798 1 40.69 156 PRO B N 1
ATOM 2475 C CA . PRO B 1 156 ? -28.547 18.969 -2.951 1 40.69 156 PRO B CA 1
ATOM 2476 C C . PRO B 1 156 ? -29.422 20.219 -3.154 1 40.69 156 PRO B C 1
ATOM 2478 O O . PRO B 1 156 ? -29.859 20.828 -2.18 1 40.69 156 PRO B O 1
ATOM 2481 N N . SER B 1 157 ? -29.172 20.938 -4.168 1 35.16 157 SER B N 1
ATOM 2482 C CA . SER B 1 157 ? -30.125 21.984 -4.543 1 35.16 157 SER B CA 1
ATOM 2483 C C . SER B 1 157 ? -31.562 21.484 -4.406 1 35.16 157 SER B C 1
ATOM 2485 O O . SER B 1 157 ? -31.953 20.5 -5.023 1 35.16 157 SER B O 1
ATOM 2487 N N . THR B 1 158 ? -32.188 21.531 -3.303 1 36.69 158 THR B N 1
ATOM 2488 C CA . THR B 1 158 ? -33.625 21.328 -3.061 1 36.69 158 THR B CA 1
ATOM 2489 C C . THR B 1 158 ? -34.469 21.922 -4.195 1 36.69 158 THR B C 1
ATOM 2491 O O . THR B 1 158 ? -35.688 21.828 -4.195 1 36.69 158 THR B O 1
ATOM 2494 N N . ASP B 1 159 ? -33.906 22.922 -5 1 39.16 159 ASP B N 1
ATOM 2495 C CA . ASP B 1 159 ? -34.875 23.703 -5.746 1 39.16 159 ASP B CA 1
ATOM 2496 C C . ASP B 1 159 ? -35.5 22.859 -6.863 1 39.16 159 ASP B C 1
ATOM 2498 O O . ASP B 1 159 ? -36.219 23.391 -7.719 1 39.16 159 ASP B O 1
ATOM 2502 N N . ALA B 1 160 ? -34.969 21.656 -7.312 1 36.94 160 ALA B N 1
ATOM 2503 C CA . ALA B 1 160 ? -35.781 21.234 -8.461 1 36.94 160 ALA B CA 1
ATOM 2504 C C . ALA B 1 160 ? -37.188 20.828 -8.031 1 36.94 160 ALA B C 1
ATOM 2506 O O . ALA B 1 160 ? -37.375 19.797 -7.379 1 36.94 160 ALA B O 1
ATOM 2507 N N . VAL B 1 161 ? -38.062 21.75 -7.672 1 34.66 161 VAL B N 1
ATOM 2508 C CA . VAL B 1 161 ? -39.531 21.797 -7.512 1 34.66 161 VAL B CA 1
ATOM 2509 C C . VAL B 1 161 ? -40.188 20.906 -8.555 1 34.66 161 VAL B C 1
ATOM 2511 O O . VAL B 1 161 ? -39.812 20.906 -9.719 1 34.66 161 VAL B O 1
ATOM 2514 N N . MET B 1 162 ? -40.781 19.766 -8.133 1 35.69 162 MET B N 1
ATOM 2515 C CA . MET B 1 162 ? -41.75 18.969 -8.883 1 35.69 162 MET B CA 1
ATOM 2516 C C . MET B 1 162 ? -42.719 19.875 -9.633 1 35.69 162 MET B C 1
ATOM 2518 O O . MET B 1 162 ? -43.312 20.797 -9.047 1 35.69 162 MET B O 1
ATOM 2522 N N . PRO B 1 163 ? -42.562 19.891 -10.992 1 34.31 163 PRO B N 1
ATOM 2523 C CA . PRO B 1 163 ? -43.719 20.531 -11.656 1 34.31 163 PRO B CA 1
ATOM 2524 C C . PRO B 1 163 ? -45.031 19.875 -11.32 1 34.31 163 PRO B C 1
ATOM 2526 O O . PRO B 1 163 ? -45.062 18.688 -10.969 1 34.31 163 PRO B O 1
#